Protein AF-A0AAY5EHM8-F1 (afdb_monomer_lite)

Sequence (205 aa):
MVATLCSLSITVILASIARLSQSVGTVIRCEPCGAGAQMLCKPVPKDCAERVREPGCGCCLTCALLRGQPCGIYTGKCGVGLTCQPQPGEMKPLQALLEGRGICVNSTLKKSERTSPLVTTQEGRERGREGERERQTISKLNILDPHGFRIPNCDKKGFYKKKQCRPSKGRKRGMCWCVDKYGQPLPGFHGKERGSAHCFAIENQ

Organism: Electrophorus electricus (NCBI:txid8005)

Radius of gyration: 25.23 Å; chains: 1; bounding box: 63×65×60 Å

pLDDT: mean 73.93, std 20.96, range [29.23, 97.75]

InterPro domains:
  IPR000716 Thyroglobulin type-1 [PF00086] (133-199)
  IPR000716 Thyroglobulin type-1 [PS51162] (128-199)
  IPR000716 Thyroglobulin type-1 [SM00211] (151-203)
  IPR000716 Thyroglobulin type-1 [cd00191] (139-199)
  IPR000867 Insulin-like growth factor-binding protein, IGFBP [PF00219] (30-84)
  IPR000867 Insulin-like growth factor-binding protein, IGFBP [PS51323] (26-107)
  IPR000867 Insulin-like growth factor-binding protein, IGFBP [SM00121] (28-106)
  IPR009030 Growth factor receptor cysteine-rich domain superfamily [SSF57184] (27-106)
  IPR017891 Insulin-like growth factor binding protein, N-terminal, Cys-rich conserved site [PS00222] (56-71)
  IPR022321 Insulin-like growth factor-binding protein family 1-6, chordata [PR01976] (68-84)
  IPR022321 Insulin-like growth factor-binding protein family 1-6, chordata [PR01976] (92-104)
  IPR022321 Insulin-like growth factor-binding protein family 1-6, chordata [PR01976] (151-179)
  IPR036857 Thyroglobulin type-1 superfamily [G3DSA:4.10.800.10] (121-199)
  IPR036857 Thyroglobulin type-1 superfamily [SSF57610] (141-199)

Structure (mmCIF, N/CA/C/O backbone):
data_AF-A0AAY5EHM8-F1
#
_entry.id   AF-A0AAY5EHM8-F1
#
loop_
_atom_site.group_PDB
_atom_site.id
_atom_site.type_symbol
_atom_site.label_atom_id
_atom_site.label_alt_id
_atom_site.label_comp_id
_atom_site.label_asym_id
_atom_site.label_entity_id
_atom_site.label_seq_id
_atom_site.pdbx_PDB_ins_code
_atom_site.Cartn_x
_atom_site.Cartn_y
_atom_site.Cartn_z
_atom_site.occupancy
_atom_site.B_iso_or_equiv
_atom_site.auth_seq_id
_atom_site.auth_comp_id
_atom_site.auth_asym_id
_atom_site.auth_atom_id
_atom_site.pdbx_PDB_model_num
ATOM 1 N N . MET A 1 1 ? -22.166 42.948 -41.934 1.00 54.28 1 MET A N 1
ATOM 2 C CA . MET A 1 1 ? -20.983 43.054 -41.044 1.00 54.28 1 MET A CA 1
ATOM 3 C C . MET A 1 1 ? -21.273 42.656 -39.592 1.00 54.28 1 MET A C 1
ATOM 5 O O . MET A 1 1 ? -20.428 42.014 -38.991 1.00 54.28 1 MET A O 1
ATOM 9 N N . VAL A 1 2 ? -22.448 42.963 -39.021 1.00 56.41 2 VAL A N 1
ATOM 10 C CA . VAL A 1 2 ? -22.779 42.611 -37.617 1.00 56.41 2 VAL A CA 1
ATOM 11 C C . VAL A 1 2 ? -23.004 41.101 -37.406 1.00 56.41 2 VAL A C 1
ATOM 13 O O . VAL A 1 2 ? -22.532 40.537 -36.423 1.00 56.41 2 VAL A O 1
ATOM 16 N N . ALA A 1 3 ? -23.643 40.416 -38.361 1.00 55.00 3 ALA A N 1
ATOM 17 C CA . ALA A 1 3 ? -23.920 38.977 -38.263 1.00 55.00 3 ALA A CA 1
ATOM 18 C C . ALA A 1 3 ? -22.643 38.111 -38.253 1.00 55.00 3 ALA A C 1
ATOM 20 O O . ALA A 1 3 ? -22.544 37.157 -37.488 1.00 55.00 3 ALA A O 1
ATOM 21 N N . THR A 1 4 ? -21.628 38.488 -39.037 1.00 54.62 4 THR A N 1
ATOM 22 C CA . THR A 1 4 ? -20.356 37.756 -39.141 1.00 54.62 4 THR A CA 1
ATOM 23 C C . THR A 1 4 ? -19.512 37.869 -37.868 1.00 54.62 4 THR A C 1
ATOM 25 O O . THR A 1 4 ? -18.907 36.886 -37.446 1.00 54.6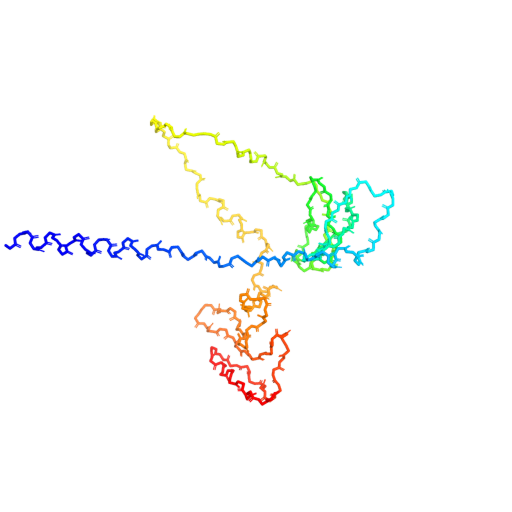2 4 THR A O 1
ATOM 28 N N . LEU A 1 5 ? -19.530 39.033 -37.204 1.00 56.06 5 LEU A N 1
ATOM 29 C CA . LEU A 1 5 ? -18.878 39.254 -35.904 1.00 56.06 5 LEU A CA 1
ATOM 30 C C . LEU A 1 5 ? -19.527 38.422 -34.785 1.00 56.06 5 LEU A C 1
ATOM 32 O O . LEU A 1 5 ? -18.833 37.903 -33.911 1.00 56.06 5 LEU A O 1
ATOM 36 N N . CYS A 1 6 ? -20.847 38.237 -34.836 1.00 56.50 6 CYS A N 1
ATOM 37 C CA . CYS A 1 6 ? -21.579 37.444 -33.852 1.00 56.50 6 CYS A CA 1
ATOM 38 C C . CYS A 1 6 ? -21.278 35.940 -34.004 1.00 56.50 6 CYS A C 1
ATOM 40 O O . CYS A 1 6 ? -20.982 35.263 -33.020 1.00 56.50 6 CYS A O 1
ATOM 42 N N . SER A 1 7 ? -21.224 35.433 -35.243 1.00 60.28 7 SER A N 1
ATOM 43 C CA . SER A 1 7 ? -20.861 34.036 -35.526 1.00 60.28 7 SER A CA 1
ATOM 44 C C . SER A 1 7 ? -19.429 33.686 -35.099 1.00 60.28 7 SER A C 1
ATOM 46 O O . SER A 1 7 ? -19.210 32.615 -34.540 1.00 60.28 7 SER A O 1
ATOM 48 N N . LEU A 1 8 ? -18.466 34.594 -35.297 1.00 57.34 8 LEU A N 1
ATOM 49 C CA . LEU A 1 8 ? -17.078 34.430 -34.830 1.00 57.34 8 LEU A CA 1
ATOM 50 C C . LEU A 1 8 ? -16.973 34.418 -33.297 1.00 57.34 8 LEU A C 1
ATOM 52 O O . LEU A 1 8 ? -16.162 33.695 -32.726 1.00 57.34 8 LEU A O 1
ATOM 56 N N . SER A 1 9 ? -17.820 35.189 -32.618 1.00 60.78 9 SER A N 1
ATOM 57 C CA . SER A 1 9 ? -17.843 35.248 -31.152 1.00 60.78 9 SER A CA 1
ATOM 58 C C . SER A 1 9 ? -18.383 33.945 -30.548 1.00 60.78 9 SER A C 1
ATOM 60 O O . SER A 1 9 ? -17.827 33.420 -29.584 1.00 60.78 9 SER A O 1
ATOM 62 N N . ILE A 1 10 ? -19.430 33.374 -31.155 1.00 64.31 10 ILE A N 1
ATOM 63 C CA . ILE A 1 10 ? -20.058 32.117 -30.717 1.00 64.31 10 ILE A CA 1
ATOM 64 C C . ILE A 1 10 ? -19.104 30.925 -30.901 1.00 64.31 10 ILE A C 1
ATOM 66 O O . ILE A 1 10 ? -19.011 30.072 -30.016 1.00 64.31 10 ILE A O 1
ATOM 70 N N . THR A 1 11 ? -18.344 30.874 -32.000 1.00 60.25 11 THR A N 1
ATOM 71 C CA . THR A 1 11 ? -17.374 29.790 -32.241 1.00 60.25 11 THR A CA 1
ATOM 72 C C . THR A 1 11 ? -16.185 29.841 -31.278 1.00 60.25 11 THR A C 1
ATOM 74 O O . THR A 1 11 ? -15.754 28.795 -30.791 1.00 60.25 11 THR A O 1
ATOM 77 N N . VAL A 1 12 ? -15.697 31.035 -30.922 1.00 62.75 12 VAL A N 1
ATOM 78 C CA . VAL A 1 12 ? -14.620 31.212 -29.929 1.00 62.75 12 VAL A CA 1
ATOM 79 C C . VAL A 1 12 ? -15.077 30.815 -28.520 1.00 62.75 12 VAL A C 1
ATOM 81 O O . VAL A 1 12 ? -14.328 30.151 -27.798 1.00 62.75 12 VAL A O 1
ATOM 84 N N . ILE A 1 13 ? -16.312 31.142 -28.127 1.00 61.19 13 ILE A N 1
ATOM 85 C CA . ILE A 1 13 ? -16.870 30.746 -26.823 1.00 61.19 13 ILE A CA 1
ATOM 86 C C . ILE A 1 13 ? -17.057 29.221 -26.748 1.00 61.19 13 ILE A C 1
ATOM 88 O O . ILE A 1 13 ? -16.622 28.604 -25.774 1.00 61.19 13 ILE A O 1
ATOM 92 N N . LEU A 1 14 ? -17.599 28.582 -27.793 1.00 58.28 14 LEU A N 1
ATOM 93 C CA . LEU A 1 14 ? -17.730 27.117 -27.859 1.00 58.28 14 LEU A CA 1
ATOM 94 C C . LEU A 1 14 ? -16.367 26.404 -27.818 1.00 58.28 14 LEU A C 1
ATOM 96 O O . LEU A 1 14 ? -16.206 25.417 -27.098 1.00 58.28 14 LEU A O 1
ATOM 100 N N . ALA A 1 15 ? -15.357 26.934 -28.517 1.00 59.12 15 ALA A N 1
ATOM 101 C CA . ALA A 1 15 ? -13.995 26.397 -28.482 1.00 59.12 15 ALA A CA 1
ATOM 102 C C . ALA A 1 15 ? -13.331 26.549 -27.099 1.00 59.12 15 ALA A C 1
ATOM 104 O O . ALA A 1 15 ? -12.534 25.698 -26.698 1.00 59.12 15 ALA A O 1
ATOM 105 N N . SER A 1 16 ? -13.681 27.601 -26.352 1.00 56.56 16 SER A N 1
ATOM 106 C CA . SER A 1 16 ? -13.193 27.852 -24.989 1.00 56.56 16 SER A CA 1
ATOM 107 C C . SER A 1 16 ? -13.814 26.889 -23.970 1.00 56.56 16 SER A C 1
ATOM 109 O O . SER A 1 16 ? -13.111 26.383 -23.096 1.00 56.56 16 SER A O 1
ATOM 111 N N . ILE A 1 17 ? -15.104 26.563 -24.122 1.00 58.31 17 ILE A N 1
ATOM 112 C CA . ILE A 1 17 ? -15.817 25.597 -23.268 1.00 58.31 17 ILE A CA 1
ATOM 113 C C . ILE A 1 17 ? -15.315 24.163 -23.519 1.00 58.31 17 ILE A C 1
ATOM 115 O O . ILE A 1 17 ? -15.139 23.400 -22.570 1.00 58.31 17 ILE A O 1
ATOM 119 N N . ALA A 1 18 ? -14.968 23.811 -24.764 1.00 54.09 18 ALA A N 1
ATOM 120 C CA . ALA A 1 18 ? -14.396 22.500 -25.100 1.00 54.09 18 ALA A CA 1
ATOM 121 C C . ALA A 1 18 ? -13.010 22.241 -24.467 1.00 54.09 18 ALA A C 1
ATOM 123 O O . ALA A 1 18 ? -12.585 21.091 -24.347 1.00 54.09 18 ALA A O 1
ATOM 124 N N . ARG A 1 19 ? -12.297 23.288 -24.022 1.00 52.62 19 ARG A N 1
ATOM 125 C CA . ARG A 1 19 ? -10.996 23.156 -23.340 1.00 52.62 19 ARG A CA 1
ATOM 126 C C . ARG A 1 19 ? -11.099 22.902 -21.834 1.00 52.62 19 ARG A C 1
ATOM 128 O O . ARG A 1 19 ? -10.074 22.636 -21.212 1.00 52.62 19 ARG A O 1
ATOM 135 N N . LEU A 1 20 ? -12.302 22.899 -21.250 1.00 50.84 20 LEU A N 1
ATOM 136 C CA . LEU A 1 20 ? -12.528 22.517 -19.848 1.00 50.84 20 LEU A CA 1
ATOM 137 C C . LEU A 1 20 ? -12.716 21.001 -19.656 1.00 50.84 20 LEU A C 1
ATOM 139 O O . LEU A 1 20 ? -13.275 20.563 -18.648 1.00 50.84 20 LEU A O 1
ATOM 143 N N . SER A 1 21 ? -12.222 20.175 -20.586 1.00 51.50 21 SER A N 1
ATOM 144 C CA . SER A 1 21 ? -12.196 18.723 -20.408 1.00 51.50 21 SER A CA 1
ATOM 145 C C . SER A 1 21 ? -11.148 18.337 -19.359 1.00 51.50 21 SER A C 1
ATOM 147 O O . SER A 1 21 ? -9.993 18.047 -19.655 1.00 51.50 21 SER A O 1
ATOM 149 N N . GLN A 1 22 ? -11.595 18.435 -18.110 1.00 51.97 22 GLN A N 1
ATOM 150 C CA . GLN A 1 22 ? -11.135 17.814 -16.876 1.00 51.97 22 GLN A CA 1
ATOM 151 C C . GLN A 1 22 ? -9.818 17.034 -16.994 1.00 51.97 22 GLN A C 1
ATOM 153 O O . GLN A 1 22 ? -9.767 15.918 -17.509 1.00 51.97 22 GLN A O 1
ATOM 158 N N . SER A 1 23 ? -8.763 17.563 -16.376 1.00 51.41 23 SER A N 1
ATOM 159 C CA . SER A 1 23 ? -7.616 16.760 -15.962 1.00 51.41 23 SER A CA 1
ATOM 160 C C . SER A 1 23 ? -8.026 15.843 -14.798 1.00 51.41 23 SER A C 1
ATOM 162 O O . SER A 1 23 ? -7.605 16.046 -13.658 1.00 51.41 23 SER A O 1
ATOM 164 N N . VAL A 1 24 ? -8.886 14.851 -15.050 1.00 57.94 24 VAL A N 1
ATOM 165 C CA . VAL A 1 24 ? -9.080 13.740 -14.113 1.00 57.94 24 VAL A CA 1
ATOM 166 C C . VAL A 1 24 ? -7.815 12.899 -14.209 1.00 57.94 24 VAL A C 1
ATOM 168 O O . VAL A 1 24 ? -7.561 12.248 -15.222 1.00 57.94 24 VAL A O 1
ATOM 171 N N . GLY A 1 25 ? -6.965 12.968 -13.184 1.00 59.19 25 GLY A N 1
ATOM 172 C CA . GLY A 1 25 ? -5.801 12.092 -13.093 1.00 59.19 25 GLY A CA 1
ATOM 173 C C . GLY A 1 25 ? -6.240 10.637 -13.270 1.00 59.19 25 GLY A C 1
ATOM 174 O O . GLY A 1 25 ? -7.251 10.218 -12.709 1.00 59.19 25 GLY A O 1
ATOM 175 N N . THR A 1 26 ? -5.513 9.867 -14.082 1.00 71.31 26 THR A N 1
ATOM 176 C CA . THR A 1 26 ? -5.845 8.460 -14.330 1.00 71.31 26 THR A CA 1
ATOM 177 C C . THR A 1 26 ? -5.799 7.686 -13.016 1.00 71.31 26 THR A C 1
ATOM 179 O O . THR A 1 26 ? -4.732 7.568 -12.413 1.00 71.31 26 THR A O 1
ATOM 182 N N . VAL A 1 27 ? -6.941 7.170 -12.563 1.00 80.69 27 VAL A N 1
ATOM 183 C CA . VAL A 1 27 ? -7.013 6.347 -11.353 1.00 80.69 27 VAL A CA 1
ATOM 184 C C . VAL A 1 27 ? -6.386 4.987 -11.651 1.00 80.69 27 VAL A C 1
ATOM 186 O O . VAL A 1 27 ? -6.900 4.248 -12.487 1.00 80.69 27 VAL A O 1
ATOM 189 N N . ILE A 1 28 ? -5.290 4.651 -10.969 1.00 82.56 28 ILE A N 1
ATOM 190 C CA . ILE A 1 28 ? -4.673 3.322 -11.061 1.00 82.56 28 ILE A CA 1
ATOM 191 C C . ILE A 1 28 ? -5.559 2.339 -10.289 1.00 82.56 28 ILE A C 1
ATOM 193 O O . ILE A 1 28 ? -5.869 2.558 -9.117 1.00 82.56 28 ILE A O 1
ATOM 197 N N . ARG A 1 29 ? -6.003 1.274 -10.956 1.00 87.00 29 ARG A N 1
ATOM 198 C CA . ARG A 1 29 ? -6.824 0.204 -10.377 1.00 87.00 29 ARG A CA 1
ATOM 199 C C . ARG A 1 29 ? -6.035 -1.100 -10.399 1.00 87.00 29 ARG A C 1
ATOM 201 O O . ARG A 1 29 ? -5.190 -1.287 -11.267 1.00 87.00 29 ARG A O 1
ATOM 208 N N . CYS A 1 30 ? -6.316 -1.982 -9.444 1.00 89.62 30 CYS A N 1
ATOM 209 C CA . CYS A 1 30 ? -5.809 -3.348 -9.507 1.00 89.62 30 CYS A CA 1
ATOM 210 C C . CYS A 1 30 ? -6.405 -4.072 -10.716 1.00 89.62 30 CYS A C 1
ATOM 212 O O . CYS A 1 30 ? -7.564 -3.835 -11.067 1.00 89.62 30 CYS A O 1
ATOM 214 N N . GLU A 1 31 ? -5.629 -4.989 -11.284 1.00 89.75 31 GLU A N 1
ATOM 215 C CA . GLU A 1 31 ? -6.135 -5.934 -12.274 1.00 89.75 31 GLU A CA 1
ATOM 216 C C . GLU A 1 31 ? -7.221 -6.826 -11.635 1.00 89.75 31 GLU A C 1
ATOM 218 O O . GLU A 1 31 ? -7.072 -7.239 -10.472 1.00 89.75 31 GLU A O 1
ATOM 223 N N . PRO A 1 32 ? -8.327 -7.129 -12.336 1.00 92.06 32 PRO A N 1
ATOM 224 C CA . PRO A 1 32 ? -9.298 -8.108 -11.879 1.00 92.06 32 PRO A CA 1
ATOM 225 C C . PRO A 1 32 ? -8.651 -9.482 -11.675 1.00 92.06 32 PRO A C 1
ATOM 227 O O . PRO A 1 32 ? -7.775 -9.909 -12.423 1.00 92.06 32 PRO A O 1
ATOM 230 N N . CYS A 1 33 ? -9.110 -10.208 -10.659 1.00 91.81 33 CYS A N 1
ATOM 231 C CA . CYS A 1 33 ? -8.624 -11.561 -10.420 1.00 91.81 33 CYS A CA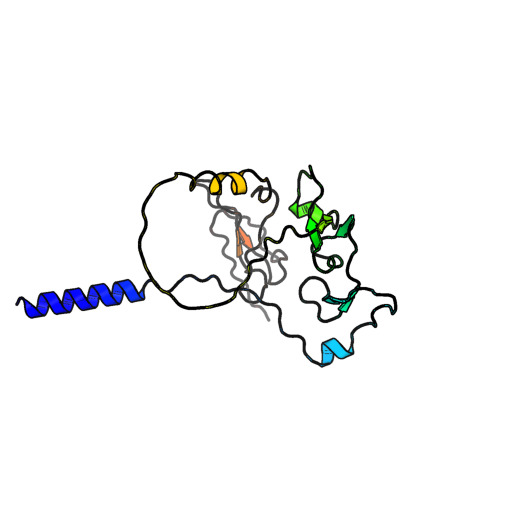 1
ATOM 232 C C . CYS A 1 33 ? -9.160 -12.517 -11.482 1.00 91.81 33 CYS A C 1
ATOM 234 O O . CYS A 1 33 ? -10.374 -12.651 -11.626 1.00 91.81 33 CYS A O 1
ATOM 236 N N . GLY A 1 34 ? -8.264 -13.225 -12.168 1.00 90.06 34 GLY A N 1
ATOM 237 C CA . GLY A 1 34 ? -8.637 -14.365 -13.002 1.00 90.06 34 GLY A CA 1
ATOM 238 C C . GLY A 1 34 ? -9.057 -15.574 -12.160 1.00 90.06 34 GLY A C 1
ATOM 239 O O . GLY A 1 34 ? -8.608 -15.736 -11.022 1.00 90.06 34 GLY A O 1
ATOM 240 N N . ALA A 1 35 ? -9.875 -16.459 -12.736 1.00 86.69 35 ALA A N 1
ATOM 241 C CA . ALA A 1 35 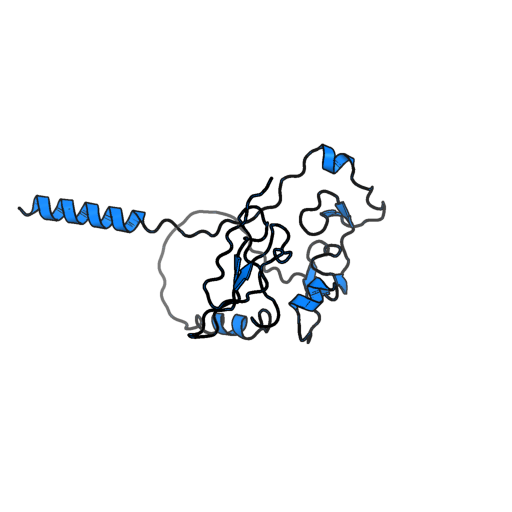? -10.353 -17.673 -12.065 1.00 86.69 35 ALA A CA 1
ATOM 242 C C . ALA A 1 35 ? -9.200 -18.572 -11.573 1.00 86.69 35 ALA A C 1
ATOM 244 O O . ALA A 1 35 ? -9.246 -19.086 -10.459 1.00 86.69 35 ALA A O 1
ATOM 245 N N . GLY A 1 36 ? -8.116 -18.684 -12.352 1.00 84.50 36 GLY A N 1
ATOM 246 C CA . GLY A 1 36 ? -6.941 -19.476 -11.970 1.00 84.50 36 GLY A CA 1
ATOM 247 C C . GLY A 1 36 ? -6.246 -18.985 -10.693 1.00 84.50 36 GLY A C 1
ATOM 248 O O . GLY A 1 36 ? -5.805 -19.799 -9.890 1.00 84.50 36 GLY A O 1
ATOM 249 N N . ALA A 1 37 ? -6.203 -17.669 -10.452 1.00 84.19 37 ALA A N 1
ATOM 250 C CA . ALA A 1 37 ? -5.578 -17.111 -9.251 1.00 84.19 37 ALA A CA 1
ATOM 251 C C . ALA A 1 37 ? -6.376 -17.433 -7.978 1.00 84.19 37 ALA A C 1
ATOM 253 O O . ALA A 1 37 ? -5.790 -17.655 -6.924 1.00 84.19 37 ALA A O 1
ATOM 254 N N . GLN A 1 38 ? -7.706 -17.490 -8.081 1.00 82.62 38 GLN A N 1
ATOM 255 C CA . GLN A 1 38 ? -8.578 -17.816 -6.950 1.00 82.62 38 GLN A CA 1
ATOM 256 C C . GLN A 1 38 ? -8.478 -19.295 -6.555 1.00 82.62 38 GLN A C 1
ATOM 258 O O . GLN A 1 38 ? -8.518 -19.618 -5.370 1.00 82.62 38 GLN A O 1
ATOM 263 N N . MET A 1 39 ? -8.287 -20.188 -7.531 1.00 86.38 39 MET A N 1
ATOM 264 C CA . MET A 1 39 ? -8.148 -21.631 -7.295 1.00 86.38 39 MET A CA 1
ATOM 265 C C . MET A 1 39 ? -6.863 -22.005 -6.542 1.00 86.38 39 MET A C 1
ATOM 267 O O . MET A 1 39 ? -6.812 -23.042 -5.890 1.00 86.38 39 MET A O 1
ATOM 271 N N . LEU A 1 40 ? -5.829 -21.163 -6.612 1.00 92.00 40 LEU A N 1
ATOM 272 C CA . LEU A 1 40 ? -4.538 -21.378 -5.946 1.00 92.00 40 LEU A CA 1
ATOM 273 C C . LEU A 1 40 ? -4.492 -20.812 -4.518 1.00 92.00 40 LEU A C 1
ATOM 275 O O . LEU A 1 40 ? -3.457 -20.884 -3.850 1.00 92.00 40 LEU A O 1
ATOM 279 N N . CYS A 1 41 ? -5.587 -20.218 -4.044 1.00 94.12 41 CYS A N 1
ATOM 280 C CA . CYS A 1 41 ? -5.620 -19.583 -2.739 1.00 94.12 41 CYS A CA 1
ATOM 281 C C . CYS A 1 41 ? -5.540 -20.598 -1.598 1.00 94.12 41 CYS A C 1
ATOM 283 O O . CYS A 1 41 ? -6.220 -21.625 -1.588 1.00 94.12 41 CYS A O 1
ATOM 285 N N . LYS A 1 42 ? -4.740 -20.263 -0.581 1.00 94.00 42 LYS A N 1
ATOM 286 C CA . LYS A 1 42 ? -4.689 -21.037 0.661 1.00 94.00 42 LYS A CA 1
ATOM 287 C C . LYS A 1 42 ? -6.037 -20.946 1.387 1.00 94.00 42 LYS A C 1
ATOM 289 O O . LYS A 1 42 ? -6.646 -19.872 1.402 1.00 94.00 42 LYS A O 1
ATOM 294 N N . PRO A 1 43 ? -6.500 -22.039 2.015 1.00 92.81 43 PRO A N 1
ATOM 295 C CA . PRO A 1 43 ? -7.732 -22.013 2.783 1.00 92.81 43 PRO A CA 1
ATOM 296 C C . PRO A 1 43 ? -7.592 -21.073 3.986 1.00 92.81 43 PRO A C 1
ATOM 298 O O . PRO A 1 43 ? -6.609 -21.119 4.725 1.00 92.81 43 PRO A O 1
ATOM 301 N N . VAL A 1 44 ? -8.600 -20.226 4.184 1.00 94.06 44 VAL A N 1
ATOM 302 C CA . VAL A 1 44 ? -8.715 -19.369 5.370 1.00 94.06 44 VAL A CA 1
ATOM 303 C C . VAL A 1 44 ? -9.067 -20.244 6.583 1.00 94.06 44 VAL A C 1
ATOM 305 O O . VAL A 1 44 ? -9.878 -21.163 6.425 1.00 94.06 44 VAL A O 1
ATOM 308 N N . PRO A 1 45 ? -8.509 -19.981 7.783 1.00 93.38 45 PRO A N 1
ATOM 309 C CA . PRO A 1 45 ? -8.883 -20.691 9.006 1.00 93.38 45 PRO A CA 1
ATOM 310 C C . PRO A 1 45 ? -10.403 -20.747 9.218 1.00 93.38 45 PRO A C 1
ATOM 312 O O . PRO A 1 45 ? -11.123 -19.807 8.876 1.00 93.38 45 PRO A O 1
ATOM 315 N N . LYS A 1 46 ? -10.901 -21.851 9.785 1.00 91.38 46 LYS A N 1
ATOM 316 C CA . LYS A 1 46 ? -12.346 -22.047 10.005 1.00 91.38 46 LYS A CA 1
ATOM 317 C C . LYS A 1 46 ? -12.913 -21.065 11.034 1.00 91.38 46 LYS A C 1
ATOM 319 O O . LYS A 1 46 ? -14.001 -20.547 10.816 1.00 91.38 46 LYS A O 1
ATOM 324 N N . ASP A 1 47 ? -12.130 -20.724 12.056 1.00 93.81 47 ASP A N 1
ATOM 325 C CA . ASP A 1 47 ? -12.522 -19.827 13.159 1.00 93.81 47 ASP A CA 1
ATOM 326 C C . ASP A 1 47 ? -12.390 -18.334 12.811 1.00 93.81 47 ASP A C 1
ATOM 328 O O . ASP A 1 47 ? -12.323 -17.452 13.666 1.00 93.81 47 ASP A O 1
ATOM 332 N N . CYS A 1 48 ? -12.314 -18.036 11.520 1.00 93.88 48 CYS A N 1
ATOM 333 C CA . CYS A 1 48 ? -12.178 -16.690 11.014 1.00 93.88 48 CYS A CA 1
ATOM 334 C C . CYS A 1 48 ? -13.525 -15.965 11.054 1.00 93.88 48 CYS A C 1
ATOM 336 O O . CYS A 1 48 ? -14.369 -16.184 10.184 1.00 93.88 48 CYS A O 1
ATOM 338 N N . ALA A 1 49 ? -13.708 -15.088 12.042 1.00 91.56 49 ALA A N 1
ATOM 339 C CA . ALA A 1 49 ? -14.943 -14.321 12.204 1.00 91.56 49 ALA A CA 1
ATOM 340 C C . ALA A 1 49 ? -15.272 -13.460 10.973 1.00 91.56 49 ALA A C 1
ATOM 342 O O . ALA A 1 49 ? -16.425 -13.372 10.560 1.00 91.56 49 ALA A O 1
ATOM 343 N N . GLU A 1 50 ? -14.252 -12.853 10.360 1.00 95.62 50 GLU A N 1
ATOM 344 C CA . GLU A 1 50 ? -14.417 -11.990 9.196 1.00 95.62 50 GLU A CA 1
ATOM 345 C C . GLU A 1 50 ? -13.321 -12.240 8.159 1.00 95.62 50 GLU A C 1
ATOM 347 O O . GLU A 1 50 ? -12.129 -12.284 8.477 1.00 95.62 50 GLU A O 1
ATOM 352 N N . ARG A 1 51 ? -13.737 -12.370 6.895 1.00 95.44 51 ARG A N 1
ATOM 353 C CA . ARG A 1 51 ? -12.848 -12.576 5.751 1.00 95.44 51 ARG A CA 1
ATOM 354 C C . ARG A 1 51 ? -12.667 -11.275 4.986 1.00 95.44 51 ARG A C 1
ATOM 356 O O . ARG A 1 51 ? -13.633 -10.688 4.509 1.00 95.44 51 ARG A O 1
ATOM 363 N N . VAL A 1 52 ? -11.417 -10.881 4.798 1.00 95.81 52 VAL A N 1
ATOM 364 C CA . VAL A 1 52 ? -11.020 -9.694 4.035 1.00 95.81 52 VAL A CA 1
ATOM 365 C C . VAL A 1 52 ? -10.066 -10.093 2.924 1.00 95.81 52 VAL A C 1
ATOM 367 O O . VAL A 1 52 ? -9.402 -11.121 2.990 1.00 95.81 52 VAL A O 1
ATOM 370 N N . ARG A 1 53 ? -9.992 -9.284 1.871 1.00 94.00 53 ARG A N 1
ATOM 371 C CA . ARG A 1 53 ? -9.041 -9.517 0.782 1.00 94.00 53 ARG A CA 1
ATOM 372 C C . ARG A 1 53 ? -7.623 -9.181 1.233 1.00 94.00 53 ARG A C 1
ATOM 374 O O . ARG A 1 53 ? -7.441 -8.198 1.953 1.00 94.00 53 ARG A O 1
ATOM 381 N N . GLU A 1 54 ? -6.644 -9.926 0.740 1.00 94.75 54 GLU A N 1
ATOM 382 C CA . GLU A 1 54 ? -5.217 -9.667 0.953 1.00 94.75 54 GLU A CA 1
ATOM 383 C C . GLU A 1 54 ? -4.816 -8.190 0.734 1.00 94.75 54 GLU A C 1
ATOM 385 O O . GLU A 1 54 ? -5.483 -7.450 -0.012 1.00 94.75 54 GLU A O 1
ATOM 390 N N . PRO A 1 55 ? -3.732 -7.722 1.382 1.00 94.69 55 PRO A N 1
ATOM 391 C CA . PRO A 1 55 ? -3.185 -6.388 1.149 1.00 94.69 55 PRO A CA 1
ATOM 392 C C . PRO A 1 55 ? -2.802 -6.153 -0.321 1.00 94.69 55 PRO A C 1
ATOM 394 O O . PRO A 1 55 ? -2.543 -7.075 -1.096 1.00 94.69 55 PRO A O 1
ATOM 397 N N . GLY A 1 56 ? -2.783 -4.878 -0.719 1.00 91.69 56 GLY A N 1
ATOM 398 C CA . GLY A 1 56 ? -2.503 -4.478 -2.098 1.00 91.69 56 GLY A CA 1
ATOM 399 C C . GLY A 1 56 ? -3.540 -5.016 -3.091 1.00 91.69 56 GLY A C 1
ATOM 400 O O . GLY A 1 56 ? -4.742 -4.819 -2.909 1.00 91.69 56 GLY A O 1
ATOM 401 N N . CYS A 1 57 ? -3.057 -5.678 -4.144 1.00 92.00 57 CYS A N 1
ATOM 402 C CA . CYS A 1 57 ? -3.879 -6.267 -5.206 1.00 92.00 57 CYS A CA 1
ATOM 403 C C . CYS A 1 57 ? -4.031 -7.795 -5.095 1.00 92.00 57 CYS A C 1
ATOM 405 O O . CYS A 1 57 ? -4.484 -8.416 -6.057 1.00 92.00 57 CYS A O 1
ATOM 407 N N . GLY A 1 58 ? -3.673 -8.405 -3.955 1.00 92.06 58 GLY A N 1
ATOM 408 C CA . GLY A 1 58 ? -3.790 -9.855 -3.749 1.00 92.06 58 GLY A CA 1
ATOM 409 C C . GLY A 1 58 ? -5.208 -10.364 -4.016 1.00 92.06 58 GLY A C 1
ATOM 410 O O . GLY A 1 58 ? -6.179 -9.629 -3.830 1.00 92.06 58 GLY A O 1
ATOM 411 N N . CYS A 1 59 ? -5.338 -11.585 -4.528 1.00 94.31 59 CYS A N 1
ATOM 412 C CA . CYS A 1 59 ? -6.619 -12.154 -4.961 1.00 94.31 59 CYS A CA 1
ATOM 413 C C . CYS A 1 59 ? -7.270 -13.055 -3.916 1.00 94.31 59 CYS A C 1
ATOM 415 O O . CYS A 1 59 ? -8.459 -13.350 -4.041 1.00 94.31 59 CYS A O 1
ATOM 417 N N . CYS A 1 60 ? -6.520 -13.468 -2.897 1.00 94.62 60 CYS A N 1
ATOM 418 C CA . CYS A 1 60 ? -7.012 -14.390 -1.896 1.00 94.62 60 CYS A CA 1
ATOM 419 C C . CYS A 1 60 ? -7.658 -13.660 -0.719 1.00 94.62 60 CYS A C 1
ATOM 421 O O . CYS A 1 60 ? -7.596 -12.432 -0.571 1.00 94.62 60 CYS A O 1
ATOM 423 N N . LEU A 1 61 ? -8.332 -14.453 0.106 1.00 94.62 61 LEU A N 1
ATOM 424 C CA . LEU A 1 61 ? -8.934 -14.004 1.349 1.00 94.62 61 LEU A CA 1
ATOM 425 C C . LEU A 1 61 ? -8.009 -14.333 2.519 1.00 94.62 61 LEU A C 1
ATOM 427 O O . LEU A 1 61 ? -7.323 -15.353 2.523 1.00 94.62 61 LEU A O 1
ATOM 431 N N . THR A 1 62 ? -8.035 -13.476 3.527 1.00 95.31 62 THR A N 1
ATOM 432 C CA . THR A 1 62 ? -7.358 -13.630 4.813 1.00 95.31 62 THR A CA 1
ATOM 433 C C . THR A 1 62 ? -8.335 -13.309 5.934 1.00 95.31 62 THR A C 1
ATOM 435 O O . THR A 1 62 ? -9.426 -12.785 5.694 1.00 95.31 62 THR A O 1
ATOM 438 N N . CYS A 1 63 ? -7.940 -13.583 7.174 1.00 96.31 63 CYS A N 1
ATOM 439 C CA . CYS A 1 63 ? -8.703 -13.104 8.317 1.00 96.31 63 CYS A CA 1
ATOM 440 C C . CYS A 1 63 ? -8.496 -11.620 8.554 1.00 96.31 63 CYS A C 1
ATOM 442 O O . CYS A 1 63 ? -7.393 -11.097 8.372 1.00 96.31 63 CYS A O 1
ATOM 444 N N . ALA A 1 64 ? -9.581 -10.963 8.942 1.00 97.19 64 ALA A N 1
ATOM 445 C CA . ALA A 1 64 ? -9.545 -9.579 9.351 1.00 97.19 64 ALA A CA 1
ATOM 446 C C . ALA A 1 64 ? -8.844 -9.426 10.701 1.00 97.19 64 ALA A C 1
ATOM 448 O O . ALA A 1 64 ? -8.968 -10.272 11.589 1.00 97.19 64 ALA A O 1
ATOM 449 N N . LEU A 1 65 ? -8.129 -8.317 10.854 1.00 96.81 65 LEU A N 1
ATOM 450 C CA . LEU A 1 65 ? -7.542 -7.909 12.117 1.00 96.81 65 LEU A CA 1
ATOM 451 C C . LEU A 1 65 ? -8.608 -7.287 13.021 1.00 96.81 65 LEU A C 1
ATOM 453 O O . LEU A 1 65 ? -9.432 -6.472 12.589 1.00 96.81 65 LEU A O 1
ATOM 457 N N . LEU A 1 66 ? -8.549 -7.663 14.292 1.00 96.50 66 LEU A N 1
ATOM 458 C CA . LEU A 1 66 ? -9.409 -7.174 15.358 1.00 96.50 66 LEU A CA 1
ATOM 459 C C . LEU A 1 66 ? -8.951 -5.797 15.846 1.00 96.50 66 LEU A C 1
ATOM 461 O O . LEU A 1 66 ? -7.814 -5.368 15.640 1.00 96.50 66 LEU A O 1
ATOM 465 N N . ARG A 1 67 ? -9.841 -5.102 16.555 1.00 96.88 67 ARG A N 1
ATOM 466 C CA . ARG A 1 67 ? -9.534 -3.816 17.185 1.00 96.88 67 ARG A CA 1
ATOM 467 C C . ARG A 1 67 ? -8.300 -3.928 18.091 1.00 96.88 67 ARG A C 1
ATOM 469 O O . ARG A 1 67 ? -8.198 -4.842 18.900 1.00 96.88 67 ARG A O 1
ATOM 476 N N . GLY A 1 68 ? -7.389 -2.967 17.973 1.00 96.12 68 GLY A N 1
ATOM 477 C CA . GLY A 1 68 ? -6.145 -2.891 18.739 1.00 96.12 68 GLY A CA 1
ATOM 478 C C . GLY A 1 68 ? -4.998 -3.740 18.188 1.00 96.12 68 GLY A C 1
ATOM 479 O O . GLY A 1 68 ? -3.868 -3.554 18.628 1.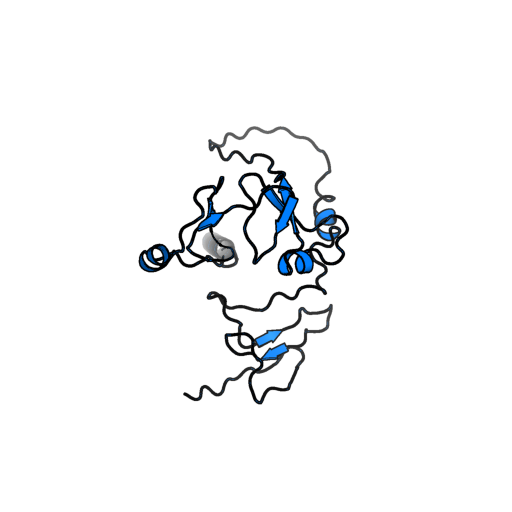00 96.12 68 GLY A O 1
ATOM 480 N N . GLN A 1 69 ? -5.241 -4.630 17.218 1.00 97.38 69 GLN A N 1
ATOM 481 C CA . GLN A 1 69 ? -4.166 -5.410 16.603 1.00 97.38 69 GLN A CA 1
ATOM 482 C C . GLN A 1 69 ? -3.261 -4.540 15.716 1.00 97.38 69 GLN A C 1
ATOM 484 O O . GLN A 1 69 ? -3.751 -3.577 15.110 1.00 97.38 69 GLN A O 1
ATOM 489 N N . PRO A 1 70 ? -1.959 -4.883 15.622 1.00 97.56 70 PRO A N 1
ATOM 490 C CA . PRO A 1 70 ? -1.012 -4.169 14.781 1.00 97.56 70 PRO A CA 1
ATOM 491 C C . PRO A 1 70 ? -1.362 -4.328 13.301 1.00 97.56 70 PRO A C 1
ATOM 493 O O . PRO A 1 70 ? -1.677 -5.425 12.840 1.00 97.56 70 PRO A O 1
ATOM 496 N N . CYS A 1 71 ? -1.299 -3.232 12.554 1.00 97.75 71 CYS A N 1
ATOM 497 C CA . CYS A 1 71 ? -1.663 -3.175 11.146 1.00 97.75 71 CYS A CA 1
ATOM 498 C C . CYS A 1 71 ? -0.793 -2.177 10.369 1.00 97.75 71 CYS A C 1
ATOM 500 O O . CYS A 1 71 ? -0.083 -1.336 10.921 1.00 97.75 71 CYS A O 1
ATOM 502 N N . GLY A 1 72 ? -0.873 -2.242 9.048 1.00 96.50 72 GLY A N 1
ATOM 503 C CA . GLY A 1 72 ? -0.108 -1.430 8.127 1.00 96.50 72 GLY A CA 1
ATOM 504 C C . GLY A 1 72 ? -0.527 -1.645 6.679 1.00 96.50 72 GLY A C 1
ATOM 505 O O . GLY A 1 72 ? -1.511 -2.314 6.376 1.00 96.50 72 GLY A O 1
ATOM 506 N N . ILE A 1 73 ? 0.247 -1.066 5.765 1.00 95.62 73 ILE A N 1
ATOM 507 C CA . ILE A 1 73 ? -0.031 -1.103 4.320 1.00 95.62 73 ILE A CA 1
ATOM 508 C C . ILE A 1 73 ? 0.166 -2.512 3.741 1.00 95.62 73 ILE A C 1
ATOM 510 O O . ILE A 1 73 ? -0.584 -2.929 2.858 1.00 95.62 73 ILE A O 1
ATOM 514 N N . TYR A 1 74 ? 1.157 -3.245 4.253 1.00 94.94 74 TYR A N 1
ATOM 515 C CA . TYR A 1 74 ? 1.536 -4.581 3.780 1.00 94.94 74 TYR A CA 1
ATOM 516 C C . TYR A 1 74 ? 1.172 -5.702 4.762 1.00 94.94 74 TYR A C 1
ATOM 518 O O . TYR A 1 74 ? 1.638 -6.828 4.616 1.00 94.94 74 TYR A O 1
ATOM 526 N N . THR A 1 75 ? 0.353 -5.404 5.770 1.00 95.38 75 THR A N 1
ATOM 527 C CA . THR A 1 75 ? -0.111 -6.388 6.757 1.00 95.38 75 THR A CA 1
ATOM 528 C C . THR A 1 75 ? -1.526 -6.873 6.427 1.00 95.38 75 THR A C 1
ATOM 530 O O . THR A 1 75 ? -2.122 -6.473 5.427 1.00 95.38 75 THR A O 1
ATOM 533 N N . GLY A 1 76 ? -2.112 -7.691 7.308 1.00 94.25 76 GLY A N 1
ATOM 534 C CA . GLY A 1 76 ? -3.550 -7.971 7.282 1.00 94.25 76 GLY A CA 1
ATOM 535 C C . GLY A 1 76 ? -4.397 -6.693 7.355 1.00 94.25 76 GLY A C 1
ATOM 536 O O . GLY A 1 76 ? -3.935 -5.657 7.843 1.00 94.25 76 GLY A O 1
ATOM 537 N N . LYS A 1 77 ? -5.635 -6.763 6.855 1.00 96.94 77 LYS A N 1
ATOM 538 C CA . LYS A 1 77 ? -6.583 -5.639 6.880 1.00 96.94 77 LYS A CA 1
ATOM 539 C C . LYS A 1 77 ? -7.453 -5.701 8.122 1.00 96.94 77 LYS A C 1
ATOM 541 O O . LYS A 1 77 ? -7.841 -6.784 8.544 1.00 96.94 77 LYS A O 1
ATOM 546 N N . CYS A 1 78 ? -7.782 -4.539 8.672 1.00 97.25 78 CYS A N 1
ATOM 547 C CA . CYS A 1 78 ? -8.755 -4.433 9.752 1.00 97.25 78 CYS A CA 1
ATOM 548 C C . CYS A 1 78 ? -10.151 -4.860 9.285 1.00 97.25 78 CYS A C 1
ATOM 550 O O . CYS A 1 78 ? -10.472 -4.718 8.102 1.00 97.25 78 CYS A O 1
ATOM 552 N N . GLY A 1 79 ? -10.952 -5.366 10.222 1.00 96.25 79 GLY A N 1
ATOM 553 C CA . GLY A 1 79 ? -12.332 -5.769 9.959 1.00 96.25 79 GLY A CA 1
ATOM 554 C C . GLY A 1 79 ? -13.299 -4.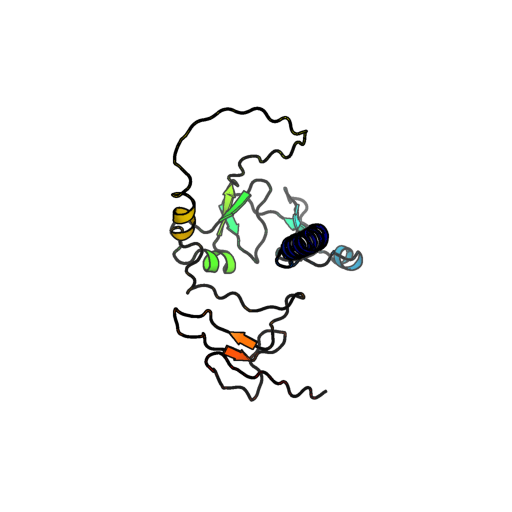623 9.663 1.00 96.25 79 GLY A C 1
ATOM 555 O O . GLY A 1 79 ? -12.937 -3.441 9.684 1.00 96.25 79 GLY A O 1
ATOM 556 N N . VAL A 1 80 ? -14.555 -4.973 9.396 1.00 94.88 80 VAL A N 1
ATOM 557 C CA . VAL A 1 80 ? -15.635 -4.034 9.092 1.00 94.88 80 VAL A CA 1
ATOM 558 C C . VAL A 1 80 ? -15.780 -3.015 10.220 1.00 94.88 80 VAL A C 1
ATOM 560 O O . VAL A 1 80 ? -15.799 -3.343 11.404 1.00 94.88 80 VAL A O 1
ATOM 563 N N . GLY A 1 81 ? -15.889 -1.740 9.844 1.00 94.50 81 GLY A N 1
ATOM 564 C CA . GLY A 1 81 ? -16.014 -0.642 10.802 1.00 94.50 81 GLY A CA 1
ATOM 565 C C . GLY A 1 81 ? -14.713 -0.305 11.535 1.00 94.50 81 GLY A C 1
ATOM 566 O O . GLY A 1 81 ? -14.732 0.540 12.431 1.00 94.50 81 GLY A O 1
ATOM 567 N N . LEU A 1 82 ? -13.587 -0.918 11.157 1.00 96.12 82 LEU A N 1
ATOM 568 C CA . LEU A 1 82 ? -12.256 -0.578 11.641 1.00 96.12 82 LEU A CA 1
ATOM 569 C C . LEU A 1 82 ? -11.410 0.043 10.522 1.00 96.12 82 LEU A C 1
ATOM 571 O O . LEU A 1 82 ? -11.599 -0.205 9.334 1.00 96.12 82 LEU A O 1
ATOM 575 N N . THR A 1 83 ? -10.448 0.869 10.907 1.00 95.81 83 THR A N 1
ATOM 576 C CA . THR A 1 83 ? -9.461 1.470 10.014 1.00 95.81 83 THR A CA 1
ATOM 577 C C . THR A 1 83 ? -8.081 1.400 10.653 1.00 95.81 83 THR A C 1
ATOM 579 O O . THR A 1 83 ? -7.949 1.490 11.874 1.00 95.81 83 THR A O 1
ATOM 582 N N . CYS A 1 84 ? -7.054 1.201 9.829 1.00 96.81 84 CYS A N 1
ATOM 583 C CA . CYS A 1 84 ? -5.681 1.134 10.303 1.00 96.81 84 CYS A CA 1
ATOM 584 C C . CYS A 1 84 ? -5.126 2.547 10.477 1.00 96.81 84 CYS A C 1
ATOM 586 O O . CYS A 1 84 ? -4.988 3.280 9.494 1.00 96.81 84 CYS A O 1
ATOM 588 N N . GLN A 1 85 ? -4.812 2.932 11.713 1.00 95.94 85 GLN A N 1
ATOM 589 C CA . GLN A 1 85 ? -4.276 4.258 12.021 1.00 95.94 85 GLN A CA 1
ATOM 590 C C . GLN A 1 85 ? -2.897 4.171 12.672 1.00 95.94 85 GLN A C 1
ATOM 592 O O . GLN A 1 85 ? -2.644 3.240 13.435 1.00 95.94 85 GLN A O 1
ATOM 597 N N . PRO A 1 86 ? -1.995 5.129 12.395 1.00 95.69 86 PRO A N 1
ATOM 598 C CA . PRO A 1 86 ? -0.758 5.251 13.154 1.00 95.69 86 PRO A CA 1
ATOM 599 C C . PRO A 1 86 ? -1.085 5.565 14.619 1.00 95.69 86 PRO A C 1
ATOM 601 O O . PRO A 1 86 ? -2.110 6.182 14.917 1.00 95.69 86 PRO A O 1
ATOM 604 N N . GLN A 1 87 ? -0.211 5.150 15.534 1.00 92.56 87 GLN A N 1
ATOM 605 C CA . GLN A 1 87 ? -0.408 5.427 16.954 1.00 92.56 87 GLN A CA 1
ATOM 606 C C . GLN A 1 87 ? -0.383 6.943 17.239 1.00 92.56 87 GLN A C 1
ATOM 608 O O . GLN A 1 87 ? 0.343 7.688 16.565 1.00 92.56 87 GLN A O 1
ATOM 613 N N . PRO A 1 88 ? -1.160 7.430 18.225 1.00 88.94 88 PRO A N 1
ATOM 614 C CA . PRO A 1 88 ? -1.119 8.831 18.629 1.00 88.94 88 PRO A CA 1
ATOM 615 C C . PRO A 1 88 ? 0.297 9.248 19.041 1.00 88.94 88 PRO A C 1
ATOM 617 O O . PRO A 1 88 ? 0.941 8.568 19.831 1.00 88.94 88 PRO A O 1
ATOM 620 N N . GLY A 1 89 ? 0.779 10.374 18.512 1.00 87.62 89 GLY A N 1
ATOM 621 C CA . GLY A 1 89 ? 2.125 10.880 18.808 1.00 87.62 89 GLY A CA 1
ATOM 622 C C . GLY A 1 89 ? 3.251 10.282 17.956 1.00 87.62 89 GLY A C 1
ATOM 623 O O . GLY A 1 89 ? 4.402 10.672 18.136 1.00 87.62 89 GLY A O 1
ATOM 624 N N . GLU A 1 90 ? 2.953 9.393 17.001 1.00 87.38 90 GLU A N 1
ATOM 625 C CA . GLU A 1 90 ? 3.969 8.872 16.083 1.00 87.38 90 GLU A CA 1
ATOM 626 C C . GLU A 1 90 ? 4.561 10.004 15.226 1.00 87.38 90 GLU A C 1
ATOM 628 O O . GLU A 1 90 ? 3.867 10.668 14.453 1.00 87.38 90 GLU A O 1
ATOM 633 N N . MET A 1 91 ? 5.878 10.187 15.315 1.00 87.00 91 MET A N 1
ATOM 634 C CA . MET A 1 91 ? 6.588 11.260 14.606 1.00 87.00 91 MET A CA 1
ATOM 635 C C . MET A 1 91 ? 6.652 11.047 13.085 1.00 87.00 91 MET A C 1
ATOM 637 O O . MET A 1 91 ? 6.856 11.997 12.332 1.00 87.00 91 MET A O 1
ATOM 641 N N . LYS A 1 92 ? 6.508 9.799 12.618 1.00 87.94 92 LYS A N 1
ATOM 642 C CA . LYS A 1 92 ? 6.549 9.413 11.197 1.00 87.94 92 LYS A CA 1
ATOM 643 C C . LYS A 1 92 ? 5.361 8.504 10.852 1.00 87.94 92 LYS A C 1
ATOM 645 O O . LYS A 1 92 ? 5.554 7.314 10.601 1.00 87.94 92 LYS A O 1
ATOM 650 N N . PRO A 1 93 ? 4.133 9.047 10.801 1.00 90.94 93 PRO A N 1
ATOM 651 C CA . PRO A 1 93 ? 2.908 8.250 10.707 1.00 90.94 93 PRO A CA 1
ATOM 652 C C . PRO A 1 93 ? 2.870 7.329 9.480 1.00 90.94 93 PRO A C 1
ATOM 654 O O . PRO A 1 93 ? 2.500 6.164 9.590 1.00 90.94 93 PRO A O 1
ATOM 657 N N . LEU A 1 94 ? 3.309 7.812 8.313 1.00 90.00 94 LEU A N 1
ATOM 658 C CA . LEU A 1 94 ? 3.356 6.995 7.094 1.00 90.00 94 LEU A CA 1
ATOM 659 C C . LEU A 1 94 ? 4.379 5.857 7.188 1.00 90.00 94 LEU A C 1
ATOM 661 O O . LEU A 1 94 ? 4.088 4.737 6.777 1.00 90.00 94 LEU A O 1
ATOM 665 N N . GLN A 1 95 ? 5.562 6.135 7.745 1.00 91.06 95 GLN A N 1
ATOM 666 C CA . GLN A 1 95 ? 6.611 5.130 7.913 1.00 91.06 95 GLN A CA 1
ATOM 667 C C . GLN A 1 95 ? 6.155 4.028 8.873 1.00 91.06 95 GLN A C 1
ATOM 669 O O . GLN A 1 95 ? 6.311 2.851 8.569 1.00 91.06 95 GLN A O 1
ATOM 674 N N . ALA A 1 96 ? 5.503 4.401 9.976 1.00 92.38 96 ALA A N 1
ATOM 675 C CA . ALA A 1 96 ? 4.942 3.449 10.925 1.00 92.38 96 ALA A CA 1
ATOM 676 C C . ALA A 1 96 ? 3.922 2.502 10.277 1.00 92.38 96 ALA A C 1
ATOM 678 O O . ALA A 1 96 ? 3.951 1.304 10.537 1.00 92.38 96 ALA A O 1
ATOM 679 N N . LEU A 1 97 ? 3.058 3.006 9.388 1.00 94.44 97 LEU A N 1
ATOM 680 C CA . LEU A 1 97 ? 2.110 2.169 8.644 1.00 94.44 97 LEU A CA 1
ATOM 681 C C . LEU A 1 97 ? 2.795 1.246 7.628 1.00 94.44 97 LEU A C 1
ATOM 683 O O . LEU A 1 97 ? 2.338 0.125 7.420 1.00 94.44 97 LEU A O 1
ATOM 687 N N . LEU A 1 98 ? 3.877 1.687 6.982 1.00 93.06 98 LEU A N 1
ATOM 688 C CA . LEU A 1 98 ? 4.674 0.817 6.105 1.00 93.06 98 LEU A CA 1
ATOM 689 C C . LEU A 1 98 ? 5.351 -0.306 6.900 1.00 93.06 98 LEU A C 1
ATOM 691 O O . LEU A 1 98 ? 5.436 -1.429 6.417 1.00 93.06 98 LEU A O 1
ATOM 695 N N . GLU A 1 99 ? 5.778 -0.003 8.125 1.00 95.06 99 GLU A N 1
ATOM 696 C CA . GLU A 1 99 ? 6.436 -0.926 9.055 1.00 95.06 99 GLU A CA 1
ATOM 697 C C . GLU A 1 99 ? 5.445 -1.766 9.884 1.00 95.06 99 GLU A C 1
ATOM 699 O O . GLU A 1 99 ? 5.869 -2.558 10.720 1.00 95.06 99 GLU A O 1
ATOM 704 N N . GLY A 1 100 ? 4.130 -1.617 9.671 1.00 96.38 100 GLY A N 1
ATOM 705 C CA . GLY A 1 100 ? 3.105 -2.410 10.363 1.00 96.38 100 GLY A CA 1
ATOM 706 C C . GLY A 1 100 ? 2.847 -2.020 11.824 1.00 96.38 100 GLY A C 1
ATOM 707 O O . GLY A 1 100 ? 2.259 -2.799 12.568 1.00 96.38 100 GLY A O 1
ATOM 708 N N . ARG A 1 101 ? 3.280 -0.826 12.250 1.00 96.69 101 ARG A N 1
ATOM 709 C CA . ARG A 1 101 ? 3.087 -0.292 13.612 1.00 96.69 101 ARG A CA 1
ATOM 710 C C . ARG A 1 101 ? 1.771 0.461 13.826 1.00 96.69 101 ARG A C 1
ATOM 712 O O . ARG A 1 101 ? 1.557 1.023 14.902 1.00 96.69 101 ARG A O 1
ATOM 719 N N . GLY A 1 102 ? 0.907 0.521 12.816 1.00 96.62 102 GLY A N 1
ATOM 720 C CA . GLY A 1 102 ? -0.449 1.030 12.988 1.00 96.62 102 GLY A CA 1
ATOM 721 C C . GLY A 1 102 ? -1.276 0.119 13.888 1.00 96.62 102 GLY A C 1
ATOM 722 O O . GLY A 1 102 ? -0.860 -0.986 14.219 1.00 96.62 102 GLY A O 1
ATOM 723 N N . ILE A 1 103 ? -2.461 0.576 14.272 1.00 97.31 103 ILE A N 1
ATOM 724 C CA . ILE A 1 103 ? -3.426 -0.187 15.061 1.00 97.31 103 ILE A CA 1
ATOM 725 C C . ILE A 1 103 ? -4.822 -0.087 14.445 1.00 97.31 103 ILE A C 1
ATOM 727 O O . ILE A 1 103 ? -5.219 0.964 13.934 1.00 97.31 103 ILE A O 1
ATOM 731 N N . CYS A 1 104 ? -5.579 -1.183 14.487 1.00 97.50 104 CYS A N 1
ATOM 732 C CA . CYS A 1 104 ? -6.966 -1.189 14.028 1.00 97.50 104 CYS A CA 1
ATOM 733 C C . CYS A 1 104 ? -7.874 -0.481 15.040 1.00 97.50 104 CYS A C 1
ATOM 735 O O . CYS A 1 104 ? -8.045 -0.937 16.171 1.00 97.50 104 CYS A O 1
ATOM 737 N N . VAL A 1 105 ? -8.491 0.623 14.634 1.00 96.38 105 VAL A N 1
ATOM 738 C CA . VAL A 1 105 ? -9.377 1.442 15.478 1.00 96.38 105 VAL A CA 1
ATOM 739 C C . VAL A 1 105 ? -10.717 1.665 14.790 1.00 96.38 105 VAL A C 1
ATOM 741 O O . VAL A 1 105 ? -10.820 1.473 13.584 1.00 96.38 105 VAL A O 1
ATOM 744 N N . ASN A 1 106 ? -11.755 2.070 15.525 1.00 95.75 106 ASN A N 1
ATOM 745 C CA . ASN A 1 106 ? -13.070 2.315 14.927 1.00 95.75 106 ASN A CA 1
ATOM 746 C C . ASN A 1 106 ? -12.984 3.375 13.822 1.00 95.75 106 ASN A C 1
ATOM 748 O O . ASN A 1 106 ? -12.474 4.476 14.034 1.00 95.75 106 ASN A O 1
ATOM 752 N N . SER A 1 107 ? -13.529 3.056 12.651 1.00 86.81 107 SER A N 1
ATOM 753 C CA . SER A 1 107 ? -13.667 4.006 11.561 1.00 86.81 107 SER A CA 1
ATOM 754 C C . SER A 1 107 ? -14.688 5.067 11.961 1.00 86.81 107 SER A C 1
ATOM 756 O O . SER A 1 107 ? -15.864 4.761 12.156 1.00 86.81 107 SER A O 1
ATOM 758 N N . THR A 1 108 ? -14.268 6.323 12.064 1.00 74.25 108 THR A N 1
ATOM 759 C CA . THR A 1 108 ? -15.160 7.474 12.247 1.00 74.25 108 THR A CA 1
ATOM 760 C C . THR A 1 108 ? -15.871 7.808 10.931 1.00 74.25 108 THR A C 1
ATOM 762 O O . THR A 1 108 ? -15.759 8.905 10.390 1.00 74.25 108 THR A O 1
ATOM 765 N N . LEU A 1 109 ? -16.590 6.846 10.353 1.00 60.75 109 LEU A N 1
ATOM 766 C CA . LEU A 1 109 ? -17.400 7.090 9.168 1.00 60.75 109 LEU A CA 1
ATOM 767 C C . LEU A 1 109 ? -18.679 7.816 9.598 1.00 60.75 109 LEU A C 1
ATOM 769 O O . LEU A 1 109 ? -19.624 7.198 10.084 1.00 60.75 109 LEU A O 1
ATOM 773 N N . LYS A 1 110 ? -18.735 9.137 9.377 1.00 49.66 110 LYS A N 1
ATOM 774 C CA . LYS A 1 110 ? -20.024 9.809 9.165 1.00 49.66 110 LYS A CA 1
ATOM 775 C C . LYS A 1 110 ? -20.673 9.125 7.959 1.00 49.66 110 LYS A C 1
ATOM 777 O O . LYS A 1 110 ? -20.121 9.156 6.861 1.00 49.66 110 LYS A O 1
ATOM 782 N N . LYS A 1 111 ? -21.804 8.461 8.188 1.00 42.12 111 LYS A N 1
ATOM 783 C CA . LYS A 1 111 ? -22.607 7.743 7.193 1.00 42.12 111 LYS A CA 1
ATOM 784 C C . LYS A 1 111 ? -22.952 8.689 6.030 1.00 42.12 111 LYS A C 1
ATOM 786 O O . LYS A 1 111 ? -23.863 9.498 6.141 1.00 42.12 111 LYS A O 1
ATOM 791 N N . SER A 1 112 ? -22.208 8.632 4.926 1.00 41.78 112 SER A N 1
ATOM 792 C CA . SER A 1 112 ? -22.625 9.265 3.672 1.00 41.78 112 SER A CA 1
ATOM 793 C C . SER A 1 112 ? -23.632 8.326 3.015 1.00 41.78 112 SER A C 1
ATOM 795 O O . SER A 1 112 ? -23.272 7.434 2.250 1.00 41.78 112 SER A O 1
ATOM 797 N N . GLU A 1 113 ? -24.899 8.486 3.392 1.00 41.31 113 GLU A N 1
ATOM 798 C CA . GLU A 1 113 ? -26.027 7.941 2.645 1.00 41.31 113 GLU A CA 1
ATOM 799 C C . GLU A 1 113 ? -26.033 8.584 1.260 1.00 41.31 113 GLU A C 1
ATOM 801 O O . GLU A 1 113 ? -26.158 9.798 1.115 1.00 41.31 113 GLU A O 1
ATOM 806 N N . ARG A 1 114 ? -25.860 7.764 0.225 1.00 41.41 114 ARG A N 1
ATOM 807 C CA . ARG A 1 114 ? -26.090 8.164 -1.158 1.00 41.41 114 ARG A CA 1
ATOM 808 C C . ARG A 1 114 ? -27.427 7.571 -1.589 1.00 41.41 114 ARG A C 1
ATOM 810 O O . ARG A 1 114 ? -27.470 6.604 -2.339 1.00 41.41 114 ARG A O 1
ATOM 817 N N . THR A 1 115 ? -28.501 8.148 -1.062 1.00 38.66 115 THR A N 1
ATOM 818 C CA . THR A 1 115 ? -29.853 8.003 -1.605 1.00 38.66 115 THR A CA 1
ATOM 819 C C . THR A 1 115 ? -30.071 9.181 -2.549 1.00 38.66 115 THR A C 1
ATOM 821 O O . THR A 1 115 ? -30.083 10.329 -2.115 1.00 38.66 115 THR A O 1
ATOM 824 N N . SER A 1 116 ? -30.185 8.916 -3.849 1.00 47.44 116 SER A N 1
ATOM 825 C CA . SER A 1 116 ? -30.740 9.874 -4.817 1.00 47.44 116 SER A CA 1
ATOM 826 C C . SER A 1 116 ? -32.198 10.154 -4.424 1.00 47.44 116 SER A C 1
ATOM 828 O O . SER A 1 116 ? -32.906 9.183 -4.148 1.00 47.44 116 SER A O 1
ATOM 830 N N . PRO A 1 117 ? -32.683 11.412 -4.398 1.00 41.69 117 PRO A N 1
ATOM 831 C CA . PRO A 1 117 ? -33.344 11.922 -5.604 1.00 41.69 117 PRO A CA 1
ATOM 832 C C . PRO A 1 117 ? -33.308 13.455 -5.819 1.00 41.69 117 PRO A C 1
ATOM 834 O O . PRO A 1 117 ? -33.041 14.246 -4.924 1.00 41.69 117 PRO A O 1
ATOM 837 N N . LEU A 1 118 ? -33.600 13.799 -7.077 1.00 31.80 118 LEU A N 1
ATOM 838 C CA . LEU A 1 118 ? -34.207 15.005 -7.654 1.00 31.80 118 LEU A CA 1
ATOM 839 C C . LEU A 1 118 ? -34.012 16.387 -6.997 1.00 31.80 118 LEU A C 1
ATOM 841 O O . LEU A 1 118 ? -34.485 16.704 -5.911 1.00 31.80 118 LEU A O 1
ATOM 845 N N . VAL A 1 119 ? -33.440 17.257 -7.830 1.00 37.03 119 VAL A N 1
ATOM 846 C CA . VAL A 1 119 ? -33.409 18.718 -7.755 1.00 37.03 119 VAL A CA 1
ATOM 847 C C . VAL A 1 119 ? -34.816 19.294 -7.582 1.00 37.03 119 VAL A C 1
ATOM 849 O O . VAL A 1 119 ? -35.671 19.100 -8.438 1.00 37.03 119 VAL A O 1
ATOM 852 N N . THR A 1 120 ? -35.015 20.102 -6.542 1.00 29.23 120 THR A N 1
ATOM 853 C CA . THR A 1 120 ? -35.876 21.288 -6.648 1.00 29.23 120 THR A CA 1
ATOM 854 C C . THR A 1 120 ? -35.199 22.444 -5.916 1.00 29.23 120 THR A C 1
ATOM 856 O O . THR A 1 120 ? -34.899 22.367 -4.729 1.00 29.23 120 THR A O 1
ATOM 859 N N . THR A 1 121 ? -34.885 23.491 -6.670 1.00 38.38 121 THR A N 1
ATOM 860 C CA . THR A 1 121 ? -34.400 24.801 -6.222 1.00 38.38 121 THR A CA 1
ATOM 861 C C . THR A 1 121 ? -35.498 25.563 -5.491 1.00 38.38 121 THR A C 1
ATOM 863 O O . THR A 1 121 ? -36.533 25.754 -6.118 1.00 38.38 121 THR A O 1
ATOM 866 N N . GLN A 1 122 ? -35.241 26.077 -4.279 1.00 33.62 122 GLN A N 1
ATOM 867 C CA . GLN A 1 122 ? -35.756 27.368 -3.780 1.00 33.62 122 GLN A CA 1
ATOM 868 C C . GLN A 1 122 ? -34.781 27.981 -2.752 1.00 33.62 122 GLN A C 1
ATOM 870 O O . GLN A 1 122 ? -34.098 27.275 -2.014 1.00 33.62 122 GLN A O 1
ATOM 875 N N . GLU A 1 123 ? -34.669 29.307 -2.809 1.00 37.59 123 GLU A N 1
ATOM 876 C CA . GLU A 1 123 ? -33.641 30.175 -2.227 1.00 37.59 123 GLU A CA 1
ATOM 877 C C . GLU A 1 123 ? -33.830 30.475 -0.728 1.00 37.59 123 GLU A C 1
ATOM 879 O O . GLU A 1 123 ? -34.943 30.464 -0.213 1.00 37.59 123 GLU A O 1
ATOM 884 N N . GLY A 1 124 ? -32.736 30.838 -0.042 1.00 30.17 124 GLY A N 1
ATOM 885 C CA . GLY A 1 124 ? -32.777 31.306 1.349 1.00 30.17 124 GLY A CA 1
ATOM 886 C C . GLY A 1 124 ? -31.409 31.644 1.956 1.00 30.17 124 GLY A C 1
ATOM 887 O O . GLY A 1 124 ? -30.866 30.885 2.748 1.00 30.17 124 GLY A O 1
ATOM 888 N N . ARG A 1 125 ? -30.856 32.791 1.544 1.00 33.16 125 ARG A N 1
ATOM 889 C CA . ARG A 1 125 ? -29.912 33.701 2.244 1.00 33.16 125 ARG A CA 1
ATOM 890 C C . ARG A 1 125 ? -29.974 33.544 3.790 1.00 33.16 125 ARG A C 1
ATOM 892 O O . ARG A 1 125 ? -31.064 33.553 4.333 1.00 33.16 125 ARG A O 1
ATOM 899 N N . GLU A 1 126 ? -28.901 33.402 4.580 1.00 32.53 126 GLU A N 1
ATOM 900 C CA . GLU A 1 126 ? -27.774 34.326 4.744 1.00 32.53 126 GLU A CA 1
ATOM 901 C C . GLU A 1 126 ? -26.650 33.717 5.635 1.00 32.53 126 GLU A C 1
ATOM 903 O O . GLU A 1 126 ? -26.902 33.205 6.718 1.00 32.53 126 GLU A O 1
ATOM 908 N N . ARG A 1 127 ? -25.393 33.863 5.185 1.00 36.50 127 ARG A N 1
ATOM 909 C CA . ARG A 1 127 ? -24.210 34.312 5.957 1.00 36.50 127 ARG A CA 1
ATOM 910 C C . ARG A 1 127 ? -23.801 33.572 7.250 1.00 36.50 127 ARG A C 1
ATOM 912 O O . ARG A 1 127 ? -24.248 33.885 8.343 1.00 36.50 127 ARG A O 1
ATOM 919 N N . GLY A 1 128 ? -22.702 32.825 7.143 1.00 31.27 128 GLY A N 1
ATOM 920 C CA . GLY A 1 128 ? -21.809 32.532 8.267 1.00 31.27 128 GLY A CA 1
ATOM 921 C C . GLY A 1 128 ? -20.444 32.069 7.770 1.00 31.27 128 GLY A C 1
ATOM 922 O O . GLY A 1 128 ? -20.324 31.009 7.172 1.00 31.27 128 GLY A O 1
ATOM 923 N N . ARG A 1 129 ? -19.423 32.910 7.942 1.00 48.66 129 ARG A N 1
ATOM 924 C CA . ARG A 1 129 ? -18.036 32.690 7.513 1.00 48.66 129 ARG A CA 1
ATOM 925 C C . ARG A 1 129 ? -17.420 31.485 8.228 1.00 48.66 129 ARG A C 1
ATOM 927 O O . ARG A 1 129 ? -16.939 31.642 9.342 1.00 48.66 129 ARG A O 1
ATOM 934 N N . GLU A 1 130 ? -17.333 30.331 7.576 1.00 41.81 130 GLU A N 1
ATOM 935 C CA . GLU A 1 130 ? -16.476 29.249 8.081 1.00 41.81 130 GLU A CA 1
ATOM 936 C C . GLU A 1 130 ? -15.945 28.352 6.952 1.00 41.81 130 GLU A C 1
ATOM 938 O O . GLU A 1 130 ? -16.122 27.144 6.935 1.00 41.81 130 GLU A O 1
ATOM 943 N N . GLY A 1 131 ? -15.306 28.968 5.952 1.00 49.88 131 GLY A N 1
ATOM 944 C CA . GLY A 1 131 ? -14.756 28.268 4.780 1.00 49.88 131 GLY A CA 1
ATOM 945 C C . GLY A 1 131 ? -13.231 28.302 4.651 1.00 49.88 131 GLY A C 1
ATOM 946 O O . GLY A 1 131 ? -12.707 27.887 3.623 1.00 49.88 131 GLY A O 1
ATOM 947 N N . GLU A 1 132 ? -12.500 28.816 5.646 1.00 41.72 132 GLU A N 1
ATOM 948 C CA . GLU A 1 132 ? -11.041 29.016 5.530 1.00 41.72 132 GLU A CA 1
ATOM 949 C C . GLU A 1 132 ? -10.197 28.301 6.591 1.00 41.72 132 GLU A C 1
ATOM 951 O O . GLU A 1 132 ? -8.992 28.132 6.395 1.00 41.72 132 GLU A O 1
ATOM 956 N N . ARG A 1 133 ? -10.793 27.796 7.680 1.00 42.44 133 ARG A N 1
ATOM 957 C CA . ARG A 1 133 ? -10.028 27.077 8.716 1.00 42.44 133 ARG A CA 1
ATOM 958 C C . ARG A 1 133 ? -9.761 25.615 8.377 1.00 42.44 133 ARG A C 1
ATOM 960 O O . ARG A 1 133 ? -8.700 25.101 8.719 1.00 42.44 133 ARG A O 1
ATOM 967 N N . GLU A 1 134 ? -10.654 24.959 7.642 1.00 47.53 134 GLU A N 1
ATOM 968 C CA . GLU A 1 134 ? -10.535 23.523 7.356 1.00 47.53 134 GLU A CA 1
ATOM 969 C C . GLU A 1 134 ? -9.387 23.193 6.386 1.00 47.53 134 GLU A C 1
ATOM 971 O O . GLU A 1 134 ? -8.746 22.146 6.495 1.00 47.53 134 GLU A O 1
ATOM 976 N N . ARG A 1 135 ? -9.030 24.132 5.497 1.00 45.78 135 ARG A N 1
ATOM 977 C CA . ARG A 1 135 ? -7.900 23.963 4.568 1.00 45.78 135 ARG A CA 1
ATOM 978 C C . ARG A 1 135 ? -6.540 24.054 5.267 1.00 45.78 135 ARG A C 1
ATOM 980 O O . ARG A 1 135 ? -5.570 23.462 4.797 1.00 45.78 135 ARG A O 1
ATOM 987 N N . GLN A 1 136 ? -6.465 24.766 6.395 1.00 45.00 136 GLN A N 1
ATOM 988 C CA . GLN A 1 136 ? -5.233 24.914 7.174 1.00 45.00 136 GLN A CA 1
ATOM 989 C C . GLN A 1 136 ? -4.987 23.730 8.118 1.00 45.00 136 GLN A C 1
ATOM 991 O O . GLN A 1 136 ? -3.832 23.404 8.392 1.00 45.00 136 GLN A O 1
ATOM 996 N N . THR A 1 137 ? -6.038 23.051 8.587 1.00 44.44 137 THR A N 1
ATOM 997 C CA . THR A 1 137 ? -5.900 21.926 9.530 1.00 44.44 137 THR A CA 1
ATOM 998 C C . THR A 1 137 ? -5.305 20.683 8.864 1.00 44.44 137 THR A C 1
ATOM 1000 O O . THR A 1 137 ? -4.467 20.013 9.464 1.00 44.44 137 THR A O 1
ATOM 1003 N N . ILE A 1 138 ? -5.627 20.428 7.588 1.00 52.28 138 ILE A N 1
ATOM 1004 C CA . ILE A 1 138 ? -5.024 19.323 6.814 1.00 52.28 138 ILE A CA 1
ATOM 1005 C C . ILE A 1 138 ? -3.520 19.556 6.584 1.00 52.28 138 ILE A C 1
ATOM 1007 O O . ILE A 1 138 ? -2.755 18.601 6.523 1.00 52.28 138 ILE A O 1
ATOM 1011 N N . SER A 1 139 ? -3.075 20.817 6.530 1.00 41.78 139 SER A N 1
ATOM 1012 C CA . SER A 1 139 ? -1.652 21.168 6.427 1.00 41.78 139 SER A CA 1
ATOM 1013 C C . SER A 1 139 ? -0.892 21.065 7.758 1.00 41.78 139 SER A C 1
ATOM 1015 O O . SER A 1 139 ? 0.337 21.061 7.733 1.00 41.78 139 SER A O 1
ATOM 1017 N N . LYS A 1 140 ? -1.590 21.042 8.904 1.00 45.22 140 LYS A N 1
ATOM 1018 C CA . LYS A 1 140 ? -0.991 21.010 10.256 1.00 45.22 140 LYS A CA 1
ATOM 1019 C C . LYS A 1 140 ? -0.986 19.629 10.901 1.00 45.22 140 LYS A C 1
ATOM 1021 O O . LYS A 1 140 ? -0.188 19.385 11.801 1.00 45.22 140 LYS A O 1
ATOM 1026 N N . LEU A 1 141 ? -1.840 18.714 10.448 1.00 47.09 141 LEU A N 1
ATOM 1027 C CA . LEU A 1 141 ? -1.599 17.295 10.665 1.00 47.09 141 LEU A CA 1
ATOM 1028 C C . LEU A 1 141 ? -0.336 16.976 9.865 1.00 47.09 141 LEU A C 1
ATOM 1030 O O . LEU A 1 141 ? -0.360 17.073 8.643 1.00 47.09 141 LEU A O 1
ATOM 1034 N N . ASN A 1 142 ? 0.763 16.610 10.520 1.00 45.00 142 ASN A N 1
ATOM 1035 C CA . ASN A 1 142 ? 2.015 16.153 9.895 1.00 45.00 142 ASN A CA 1
ATOM 1036 C C . ASN A 1 142 ? 1.846 14.843 9.078 1.00 45.00 142 ASN A C 1
ATOM 1038 O O . ASN A 1 142 ? 2.737 14.003 9.020 1.00 45.00 142 ASN A O 1
ATOM 1042 N N . ILE A 1 143 ? 0.683 14.638 8.456 1.00 48.84 143 ILE A N 1
ATOM 1043 C CA . ILE A 1 143 ? 0.328 13.516 7.595 1.00 48.84 143 ILE A CA 1
ATOM 1044 C C . ILE A 1 143 ? 1.126 13.544 6.290 1.00 48.84 143 ILE A C 1
ATOM 1046 O O . ILE A 1 143 ? 1.270 12.513 5.641 1.00 48.84 143 ILE A O 1
ATOM 1050 N N . LEU A 1 144 ? 1.696 14.696 5.933 1.00 49.16 144 LEU A N 1
ATOM 1051 C CA . LEU A 1 144 ? 2.618 14.849 4.819 1.00 49.16 144 LEU A CA 1
ATOM 1052 C C . LEU A 1 144 ? 3.714 15.843 5.213 1.00 49.16 144 LEU A C 1
ATOM 1054 O O . LEU A 1 144 ? 3.721 16.968 4.722 1.00 49.16 144 LEU A O 1
ATOM 1058 N N . ASP A 1 145 ? 4.659 15.450 6.072 1.00 44.47 145 ASP A N 1
ATOM 1059 C CA . ASP A 1 145 ? 5.997 16.031 5.920 1.00 44.47 145 ASP A CA 1
ATOM 1060 C C . ASP A 1 145 ? 6.466 15.666 4.495 1.00 44.47 145 ASP A C 1
ATOM 1062 O O . ASP A 1 145 ? 6.718 14.484 4.219 1.00 44.47 145 ASP A O 1
ATOM 1066 N N . PRO A 1 146 ? 6.579 16.628 3.558 1.00 50.81 146 PRO A N 1
ATOM 1067 C CA . PRO A 1 146 ? 6.992 16.334 2.191 1.00 50.81 146 PRO A CA 1
ATOM 1068 C C . PRO A 1 146 ? 8.457 15.868 2.121 1.00 50.81 146 PRO A C 1
ATOM 1070 O O . PRO A 1 146 ? 8.952 15.536 1.040 1.00 50.81 146 PRO A O 1
ATOM 1073 N N . HIS A 1 147 ? 9.188 15.896 3.241 1.00 54.38 147 HIS A N 1
ATOM 1074 C CA . HIS A 1 147 ? 10.575 15.461 3.334 1.00 54.38 147 HIS A CA 1
ATOM 1075 C C . HIS A 1 147 ? 10.745 13.997 3.749 1.00 54.38 147 HIS A C 1
ATOM 1077 O O . HIS A 1 147 ? 11.773 13.415 3.399 1.00 54.38 147 HIS A O 1
ATOM 1083 N N . GLY A 1 148 ? 9.760 13.388 4.417 1.00 55.75 148 GLY A N 1
ATOM 1084 C CA . GLY A 1 148 ? 9.859 12.013 4.913 1.00 55.75 148 GLY A CA 1
ATOM 1085 C C . GLY A 1 148 ? 9.486 10.938 3.890 1.00 55.75 148 GLY A C 1
ATOM 1086 O O . GLY A 1 148 ? 10.090 9.868 3.879 1.00 55.75 148 GLY A O 1
ATOM 1087 N N . PHE A 1 149 ? 8.527 11.222 3.003 1.00 64.38 149 PHE A N 1
ATOM 1088 C CA . PHE A 1 149 ? 8.006 10.237 2.054 1.00 64.38 149 PHE A CA 1
ATOM 1089 C C . PHE A 1 149 ? 8.041 10.766 0.622 1.00 64.38 149 PHE A C 1
ATOM 1091 O O . PHE A 1 149 ? 7.389 11.751 0.275 1.00 64.38 149 PHE A O 1
ATOM 1098 N N . ARG A 1 150 ? 8.819 10.099 -0.236 1.00 74.12 150 ARG A N 1
ATOM 1099 C CA . ARG A 1 150 ? 8.946 10.466 -1.644 1.00 74.12 150 ARG A CA 1
ATOM 1100 C C . ARG A 1 150 ? 8.130 9.529 -2.519 1.00 74.12 150 ARG A C 1
ATOM 1102 O O . ARG A 1 150 ? 8.523 8.386 -2.724 1.00 74.12 150 ARG A O 1
ATOM 1109 N N . ILE A 1 151 ? 7.078 10.067 -3.129 1.00 81.06 151 ILE A N 1
ATOM 1110 C CA . ILE A 1 151 ? 6.307 9.362 -4.155 1.00 81.06 151 ILE A CA 1
ATOM 1111 C C . ILE A 1 151 ? 7.180 9.208 -5.416 1.00 81.06 151 ILE A C 1
ATOM 1113 O O . ILE A 1 151 ? 7.630 10.220 -5.970 1.00 81.06 151 ILE A O 1
ATOM 1117 N N . PRO A 1 152 ? 7.466 7.975 -5.868 1.00 86.81 152 PRO A N 1
ATOM 1118 C CA . PRO A 1 152 ? 8.166 7.757 -7.124 1.00 86.81 152 PRO A CA 1
ATOM 1119 C C . PRO A 1 152 ? 7.281 8.127 -8.320 1.00 86.81 152 PRO A C 1
ATOM 1121 O O . PRO A 1 152 ? 6.056 8.044 -8.278 1.00 86.81 152 PRO A O 1
ATOM 1124 N N . ASN A 1 153 ? 7.911 8.555 -9.410 1.00 86.94 153 ASN A N 1
ATOM 1125 C CA . ASN A 1 153 ? 7.219 8.856 -10.656 1.00 86.94 153 ASN A CA 1
ATOM 1126 C C . ASN A 1 153 ? 6.969 7.546 -11.406 1.00 86.94 153 ASN A C 1
ATOM 1128 O O . ASN A 1 153 ? 7.882 7.032 -12.055 1.00 86.94 153 ASN A O 1
ATOM 1132 N N . CYS A 1 154 ? 5.759 7.008 -11.307 1.00 88.25 154 CYS A N 1
ATOM 1133 C CA . CYS A 1 154 ? 5.368 5.785 -12.003 1.00 88.25 154 CYS A CA 1
ATOM 1134 C C . CYS A 1 154 ? 4.591 6.085 -13.294 1.00 88.25 154 CYS A C 1
ATOM 1136 O O . CYS A 1 154 ? 4.042 7.176 -13.487 1.00 88.25 154 CYS A O 1
ATOM 1138 N N . ASP A 1 155 ? 4.589 5.132 -14.219 1.00 85.94 155 ASP A N 1
ATOM 1139 C CA . ASP A 1 155 ? 3.725 5.136 -15.392 1.00 85.94 155 ASP A CA 1
ATOM 1140 C C . ASP A 1 155 ? 2.297 4.671 -15.044 1.00 85.94 155 ASP A C 1
ATOM 1142 O O . ASP A 1 155 ? 1.971 4.373 -13.894 1.00 85.94 155 ASP A O 1
ATOM 1146 N N . LYS A 1 156 ? 1.417 4.621 -16.051 1.00 82.94 156 LYS A N 1
ATOM 1147 C CA . LYS A 1 156 ? 0.016 4.203 -15.869 1.00 82.94 156 LYS A CA 1
ATOM 1148 C C . LYS A 1 156 ? -0.139 2.716 -15.527 1.00 82.94 156 LYS A C 1
ATOM 1150 O O . LYS A 1 156 ? -1.199 2.327 -15.054 1.00 82.94 156 LYS A O 1
ATOM 1155 N N . LYS A 1 157 ? 0.885 1.901 -15.789 1.00 81.62 157 LYS A N 1
ATOM 1156 C CA . LYS A 1 157 ? 0.922 0.466 -15.482 1.00 81.62 157 LYS A CA 1
ATOM 1157 C C . LYS A 1 157 ? 1.494 0.197 -14.082 1.00 81.62 157 LYS A C 1
ATOM 1159 O O . LYS A 1 157 ? 1.495 -0.945 -13.642 1.00 81.62 157 LYS A O 1
ATOM 1164 N N . GLY A 1 158 ? 1.960 1.235 -13.382 1.00 82.31 158 GLY A N 1
ATOM 1165 C CA . GLY A 1 158 ? 2.552 1.137 -12.050 1.00 82.31 158 GLY A CA 1
ATOM 1166 C C . GLY A 1 158 ? 4.066 0.907 -12.042 1.00 82.31 158 GLY A C 1
ATOM 1167 O O . GLY A 1 158 ? 4.641 0.818 -10.960 1.00 82.31 158 GLY A O 1
ATOM 1168 N N . PHE A 1 159 ? 4.732 0.861 -13.201 1.00 87.31 159 PHE A N 1
ATOM 1169 C CA . PHE A 1 159 ? 6.191 0.731 -13.274 1.00 87.31 159 PHE A CA 1
ATOM 1170 C C . PHE A 1 159 ? 6.880 2.077 -13.068 1.00 87.31 159 PHE A C 1
ATOM 1172 O O . PHE A 1 159 ? 6.325 3.133 -13.379 1.00 87.31 159 PHE A O 1
ATOM 1179 N N . TYR A 1 160 ? 8.120 2.059 -12.580 1.00 88.75 160 TYR A N 1
ATOM 1180 C CA . TYR A 1 160 ? 8.910 3.279 -12.446 1.00 88.75 160 TYR A CA 1
ATOM 1181 C C . TYR A 1 160 ? 9.175 3.885 -13.828 1.00 88.75 160 TYR A C 1
ATOM 1183 O O . TYR A 1 160 ? 9.626 3.206 -14.751 1.00 88.75 160 TYR A O 1
ATOM 1191 N N . LYS A 1 161 ? 8.945 5.194 -13.986 1.00 89.12 161 LYS A N 1
ATOM 1192 C CA . LYS A 1 161 ? 9.433 5.903 -15.173 1.00 89.12 161 LYS A CA 1
ATOM 1193 C C . LYS A 1 161 ? 10.955 5.924 -15.157 1.00 89.12 161 LYS A C 1
ATOM 1195 O O . LYS A 1 161 ? 11.551 6.178 -14.109 1.00 89.12 161 LYS A O 1
ATOM 1200 N N . LYS A 1 162 ? 11.563 5.810 -16.343 1.00 88.44 162 LYS A N 1
ATOM 1201 C CA . LYS A 1 162 ? 13.024 5.841 -16.518 1.00 88.44 162 LYS A CA 1
ATOM 1202 C C . LYS A 1 162 ? 13.693 7.029 -15.815 1.00 88.44 162 LYS A C 1
ATOM 1204 O O . LYS A 1 162 ? 14.788 6.876 -15.302 1.00 88.44 162 LYS A O 1
ATOM 1209 N N . LYS A 1 163 ? 13.042 8.199 -15.743 1.00 88.06 163 LYS A N 1
ATOM 1210 C CA . LYS A 1 163 ? 13.546 9.399 -15.052 1.00 88.06 163 LYS A CA 1
ATOM 1211 C C . LYS A 1 163 ? 12.791 9.677 -13.750 1.00 88.06 163 LYS A C 1
ATOM 1213 O O . LYS A 1 163 ? 11.595 9.977 -13.765 1.00 88.06 163 LYS A O 1
ATOM 1218 N N . GLN A 1 164 ? 13.516 9.693 -12.636 1.00 88.50 164 GLN A N 1
ATOM 1219 C CA . GLN A 1 164 ? 13.005 10.013 -11.302 1.00 88.50 164 GLN A CA 1
ATOM 1220 C C . GLN A 1 164 ? 13.550 11.356 -10.828 1.00 88.50 164 GLN A C 1
ATOM 1222 O O . GLN A 1 164 ? 14.760 11.526 -10.750 1.00 88.50 164 GLN A O 1
ATOM 1227 N N . CYS A 1 165 ? 12.685 12.297 -10.444 1.00 86.06 165 CYS A N 1
ATOM 1228 C CA . CYS A 1 165 ? 13.091 13.639 -10.004 1.00 86.06 165 CYS A CA 1
ATOM 1229 C C . CYS A 1 165 ? 12.630 13.943 -8.578 1.00 86.06 165 CYS A C 1
ATOM 1231 O O . CYS A 1 165 ? 11.536 13.548 -8.174 1.00 86.06 165 CYS A O 1
ATOM 1233 N N . ARG A 1 166 ? 13.475 14.625 -7.792 1.00 84.06 166 ARG A N 1
ATOM 1234 C CA . ARG A 1 166 ? 13.064 15.225 -6.514 1.00 84.06 166 ARG A CA 1
ATOM 1235 C C . ARG A 1 166 ? 12.027 16.318 -6.799 1.00 84.06 166 ARG A C 1
ATOM 1237 O O . ARG A 1 166 ? 12.169 17.005 -7.812 1.00 84.06 166 ARG A O 1
ATOM 1244 N N . PRO A 1 167 ? 11.042 16.536 -5.912 1.00 79.94 167 PRO A N 1
ATOM 1245 C CA . PRO A 1 167 ? 10.233 17.748 -5.952 1.00 79.94 167 PRO A CA 1
ATOM 1246 C C . PRO A 1 167 ? 11.130 18.993 -5.928 1.00 79.94 167 PRO A C 1
ATOM 1248 O O . PRO A 1 167 ? 12.170 19.007 -5.258 1.00 79.94 167 PRO A O 1
ATOM 1251 N N . SER A 1 168 ? 10.746 20.030 -6.671 1.00 80.31 168 SER A N 1
ATOM 1252 C CA . SER A 1 168 ? 11.455 21.312 -6.652 1.00 80.31 168 SER A CA 1
ATOM 1253 C C . SER A 1 168 ? 11.343 21.954 -5.268 1.00 80.31 168 SER A C 1
ATOM 1255 O O . SER A 1 168 ? 10.268 21.968 -4.673 1.00 80.31 168 SER A O 1
ATOM 1257 N N . LYS A 1 169 ? 12.449 22.503 -4.756 1.00 80.94 169 LYS A N 1
ATOM 1258 C CA . LYS A 1 169 ? 12.461 23.283 -3.508 1.00 80.94 169 LYS A CA 1
ATOM 1259 C C . LYS A 1 169 ? 12.560 24.766 -3.867 1.00 80.94 169 LYS A C 1
ATOM 1261 O O . LYS A 1 169 ? 13.641 25.253 -4.211 1.00 80.94 169 LYS A O 1
ATOM 1266 N N . GLY A 1 170 ? 11.427 25.469 -3.838 1.00 81.69 170 GLY A N 1
ATOM 1267 C CA . GLY A 1 170 ? 11.331 26.866 -4.271 1.00 81.69 170 GLY A CA 1
ATOM 1268 C C . GLY A 1 170 ? 11.743 27.029 -5.738 1.00 81.69 170 GLY A C 1
ATOM 1269 O O . GLY A 1 170 ? 11.216 26.349 -6.614 1.00 81.69 170 GLY A O 1
ATOM 1270 N N . ARG A 1 171 ? 12.732 27.891 -6.007 1.00 80.44 171 ARG A N 1
ATOM 1271 C CA . ARG A 1 171 ? 13.247 28.153 -7.367 1.00 80.44 171 ARG A CA 1
ATOM 1272 C C . ARG A 1 171 ? 14.241 27.103 -7.883 1.00 80.44 171 ARG A C 1
ATOM 1274 O O . ARG A 1 171 ? 14.662 27.174 -9.034 1.00 80.44 171 ARG A O 1
ATOM 1281 N N . LYS A 1 172 ? 14.654 26.133 -7.058 1.00 79.06 172 LYS A N 1
ATOM 1282 C CA . LYS A 1 172 ? 15.628 25.105 -7.455 1.00 79.06 172 LYS A CA 1
ATOM 1283 C C . LYS A 1 172 ? 14.901 23.855 -7.952 1.00 79.06 172 LYS A C 1
ATOM 1285 O O . LYS A 1 172 ? 14.198 23.200 -7.178 1.00 79.06 172 LYS A O 1
ATOM 1290 N N . ARG A 1 173 ? 15.118 23.496 -9.226 1.00 79.81 173 ARG A N 1
ATOM 1291 C CA . ARG A 1 173 ? 14.693 22.195 -9.772 1.00 79.81 173 ARG A CA 1
ATOM 1292 C C . ARG A 1 173 ? 15.302 21.067 -8.944 1.00 79.81 173 ARG A C 1
ATOM 1294 O O . ARG A 1 173 ? 16.474 21.128 -8.566 1.00 79.81 173 ARG A O 1
ATOM 1301 N N . GLY A 1 174 ? 14.501 20.045 -8.667 1.00 80.50 174 GLY A N 1
ATOM 1302 C CA . GLY A 1 174 ? 14.976 18.870 -7.955 1.00 80.50 174 GLY A CA 1
ATOM 1303 C C . GLY A 1 174 ? 15.995 18.066 -8.762 1.00 80.50 174 GLY A C 1
ATOM 1304 O O . GLY A 1 174 ? 16.058 18.128 -9.992 1.00 80.50 174 GLY A O 1
ATOM 1305 N N . MET A 1 175 ? 16.807 17.300 -8.039 1.00 84.19 175 MET A N 1
ATOM 1306 C CA . MET A 1 175 ? 17.750 16.358 -8.633 1.00 84.19 175 MET A CA 1
ATOM 1307 C C . MET A 1 175 ? 16.999 15.221 -9.321 1.00 84.19 175 MET A C 1
ATOM 1309 O O . MET A 1 175 ? 16.121 14.617 -8.700 1.00 84.19 175 MET A O 1
ATOM 1313 N N . CYS A 1 176 ? 17.374 14.913 -10.555 1.00 87.00 176 CYS A N 1
ATOM 1314 C CA . CYS A 1 176 ? 16.863 13.788 -11.316 1.00 87.00 176 CYS A CA 1
ATOM 1315 C C . CYS A 1 176 ? 17.936 12.705 -11.481 1.00 87.00 176 CYS A C 1
ATOM 1317 O O . CYS A 1 176 ? 19.126 13.012 -11.508 1.00 87.00 176 CYS A O 1
ATOM 1319 N N . TRP A 1 177 ? 17.506 11.453 -11.587 1.00 88.06 177 TRP A N 1
ATOM 1320 C CA . TRP A 1 177 ? 18.346 10.293 -11.890 1.00 88.06 177 TRP A CA 1
ATOM 1321 C C . TRP A 1 177 ? 17.574 9.292 -12.749 1.00 88.06 177 TRP A C 1
ATOM 1323 O O . TRP A 1 177 ? 16.350 9.417 -12.891 1.00 88.06 177 TRP A O 1
ATOM 1333 N N . CYS A 1 178 ? 18.287 8.308 -13.293 1.00 89.00 178 CYS A N 1
ATOM 1334 C CA . CYS A 1 178 ? 17.705 7.284 -14.147 1.00 89.00 178 CYS A CA 1
ATOM 1335 C C . CYS A 1 178 ? 17.580 5.933 -13.432 1.00 89.00 178 CYS A C 1
ATOM 1337 O O . CYS A 1 178 ? 18.457 5.554 -12.656 1.00 89.00 178 CYS A O 1
ATOM 1339 N N . VAL A 1 179 ? 16.475 5.234 -13.686 1.00 88.69 179 VAL A N 1
ATOM 1340 C CA . VAL A 1 179 ? 16.168 3.899 -13.159 1.00 88.69 179 VAL A CA 1
ATOM 1341 C C . VAL A 1 179 ? 15.590 3.001 -14.251 1.00 88.69 179 VAL A C 1
ATOM 1343 O O . VAL A 1 179 ? 15.115 3.493 -15.277 1.00 88.69 179 VAL A O 1
ATOM 1346 N N . ASP A 1 180 ? 15.612 1.694 -14.032 1.00 88.62 180 ASP A N 1
ATOM 1347 C CA . ASP A 1 180 ? 14.860 0.725 -14.822 1.00 88.62 180 ASP A CA 1
ATOM 1348 C C . ASP A 1 180 ? 13.363 0.692 -14.431 1.00 88.62 180 ASP A C 1
ATOM 1350 O O . ASP A 1 180 ? 12.887 1.480 -13.607 1.00 88.62 180 ASP A O 1
ATOM 1354 N N . LYS A 1 181 ? 12.595 -0.238 -15.017 1.00 88.81 181 LYS A N 1
ATOM 1355 C CA . LYS A 1 181 ? 11.155 -0.401 -14.734 1.00 88.81 181 LYS A CA 1
ATOM 1356 C C . LYS A 1 181 ? 10.846 -0.816 -13.284 1.00 88.81 181 LYS A C 1
ATOM 1358 O O . LYS A 1 181 ? 9.718 -0.617 -12.829 1.00 88.81 181 LYS A O 1
ATOM 1363 N N . TYR A 1 182 ? 11.830 -1.361 -12.567 1.00 88.69 182 TYR A N 1
ATOM 1364 C CA . TYR A 1 182 ? 11.732 -1.811 -11.177 1.00 88.69 182 TYR A CA 1
ATOM 1365 C C . TYR A 1 182 ? 12.270 -0.780 -10.173 1.00 88.69 182 TYR A C 1
ATOM 1367 O O . TYR A 1 182 ? 12.154 -0.980 -8.966 1.00 88.69 182 TYR A O 1
ATOM 1375 N N . GLY A 1 183 ? 12.825 0.335 -10.650 1.00 87.31 183 GLY A N 1
ATOM 1376 C CA . GLY A 1 183 ? 13.381 1.389 -9.809 1.00 87.31 183 GLY A CA 1
ATOM 1377 C C . GLY A 1 183 ? 14.866 1.213 -9.473 1.00 87.31 183 GLY A C 1
ATOM 1378 O O . GLY A 1 183 ? 15.391 2.009 -8.691 1.00 87.31 183 GLY A O 1
ATOM 1379 N N . GLN A 1 184 ? 15.559 0.230 -10.058 1.00 88.25 184 GLN A N 1
ATOM 1380 C CA . GLN A 1 184 ? 17.002 0.059 -9.885 1.00 88.25 184 GLN A CA 1
ATOM 1381 C C . GLN A 1 184 ? 17.775 1.095 -10.714 1.00 88.25 184 GLN A C 1
ATOM 1383 O O . GLN A 1 184 ? 17.373 1.385 -11.841 1.00 88.25 184 GLN A O 1
ATOM 1388 N N . PRO A 1 185 ? 18.871 1.682 -10.196 1.00 86.50 185 PRO A N 1
ATOM 1389 C CA . PRO A 1 185 ? 19.698 2.611 -10.964 1.00 86.50 185 PRO A CA 1
ATOM 1390 C C . PRO A 1 185 ? 20.242 1.956 -12.237 1.00 86.50 185 PRO A C 1
ATOM 1392 O O . PRO A 1 185 ? 20.731 0.830 -12.187 1.00 86.50 185 PRO A O 1
ATOM 1395 N N . LEU A 1 186 ? 20.195 2.666 -13.366 1.00 83.00 186 LEU A N 1
ATOM 1396 C CA . LEU A 1 186 ? 20.749 2.138 -14.614 1.00 83.00 186 LEU A CA 1
ATOM 1397 C C . LEU A 1 186 ? 22.290 2.063 -14.548 1.00 83.00 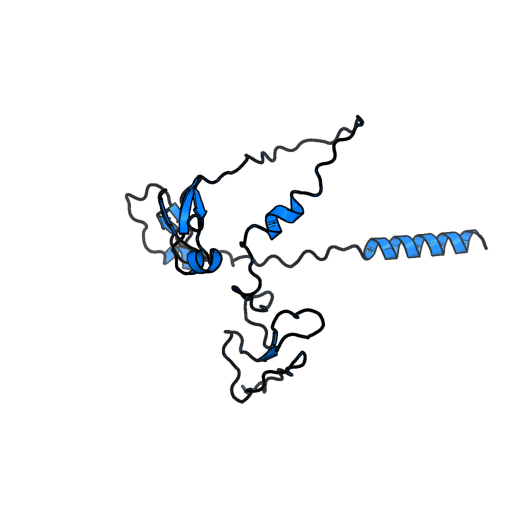186 LEU A C 1
ATOM 1399 O O . LEU A 1 186 ? 22.924 3.050 -14.150 1.00 83.00 186 LEU A O 1
ATOM 1403 N N . PRO A 1 187 ? 22.904 0.934 -14.956 1.00 73.69 187 PRO A N 1
ATOM 1404 C CA . PRO A 1 187 ? 24.357 0.793 -15.002 1.00 73.69 187 PRO A CA 1
ATOM 1405 C C . PRO A 1 187 ? 24.968 1.821 -15.966 1.00 73.69 187 PRO A C 1
ATOM 1407 O O . PRO A 1 187 ? 24.418 2.100 -17.028 1.00 73.69 187 PRO A O 1
ATOM 1410 N N . GLY A 1 188 ? 26.086 2.435 -15.569 1.00 68.00 188 GLY A N 1
ATOM 1411 C CA . GLY A 1 188 ? 26.746 3.507 -16.327 1.00 68.00 188 GLY A CA 1
ATOM 1412 C C . GLY A 1 188 ? 26.189 4.918 -16.086 1.00 68.00 188 GLY A C 1
ATOM 1413 O O . GLY A 1 188 ? 26.808 5.891 -16.510 1.00 68.00 188 GLY A O 1
ATOM 1414 N N . PHE A 1 189 ? 25.078 5.071 -15.352 1.00 63.62 189 PHE A N 1
ATOM 1415 C CA . PHE A 1 189 ? 24.489 6.379 -15.042 1.00 63.62 189 PHE A CA 1
ATOM 1416 C C . PHE A 1 189 ? 24.695 6.761 -13.564 1.00 63.62 189 PHE A C 1
ATOM 1418 O O . PHE A 1 189 ? 23.814 6.602 -12.722 1.00 63.62 189 PHE A O 1
ATOM 1425 N N . HIS A 1 190 ? 25.871 7.309 -13.234 1.00 58.06 190 HIS A N 1
ATOM 1426 C CA . HIS A 1 190 ? 26.175 7.824 -11.884 1.00 58.06 190 HIS A CA 1
ATOM 1427 C C . HIS A 1 190 ? 25.750 9.293 -11.673 1.00 58.06 190 HIS A C 1
ATOM 1429 O O . HIS A 1 190 ? 25.780 9.807 -10.550 1.00 58.06 190 HIS A O 1
ATOM 1435 N N . GLY A 1 191 ? 25.327 9.976 -12.743 1.00 58.38 191 GLY A N 1
ATOM 1436 C CA . GLY A 1 191 ? 24.989 11.396 -12.745 1.00 58.38 191 GLY A CA 1
ATOM 1437 C C . GLY A 1 191 ? 23.638 11.692 -12.098 1.00 58.38 191 GLY A C 1
ATOM 1438 O O . GLY A 1 191 ? 22.576 11.429 -12.660 1.00 58.38 191 GLY A O 1
ATOM 1439 N N . LYS A 1 192 ? 23.661 12.306 -10.915 1.00 62.03 192 LYS A N 1
ATOM 1440 C CA . LYS A 1 192 ? 22.518 13.078 -10.419 1.00 62.03 192 LYS A CA 1
ATOM 1441 C C . LYS A 1 192 ? 22.618 14.461 -11.055 1.00 62.03 192 LYS A C 1
ATOM 1443 O O . LYS A 1 192 ? 23.556 15.188 -10.752 1.00 62.03 192 LYS A O 1
ATOM 1448 N N . GLU A 1 193 ? 21.650 14.849 -11.880 1.00 65.75 193 GLU A N 1
ATOM 1449 C CA . GLU A 1 193 ? 21.623 16.171 -12.529 1.00 65.75 193 GLU A CA 1
ATOM 1450 C C . GLU A 1 193 ? 20.420 16.998 -12.072 1.00 65.75 193 GLU A C 1
ATOM 1452 O O . GLU A 1 193 ? 19.357 16.460 -11.751 1.00 65.75 193 GLU A O 1
ATOM 1457 N N . ARG A 1 194 ? 20.551 18.329 -12.028 1.00 59.12 194 ARG A N 1
ATOM 1458 C CA . ARG A 1 194 ? 19.406 19.202 -11.726 1.00 59.12 194 ARG A CA 1
ATOM 1459 C C . ARG A 1 194 ? 18.522 19.322 -12.959 1.00 59.12 194 ARG A C 1
ATOM 1461 O O . ARG A 1 194 ? 18.901 19.936 -13.944 1.00 59.12 194 ARG A O 1
ATOM 1468 N N . GLY A 1 195 ? 17.305 18.790 -12.880 1.00 57.66 195 GLY A N 1
ATOM 1469 C CA . GLY A 1 195 ? 16.266 18.980 -13.896 1.00 57.66 195 GLY A CA 1
ATOM 1470 C C . GLY A 1 195 ? 16.399 18.151 -15.184 1.00 57.66 195 GLY A C 1
ATOM 1471 O O . GLY A 1 195 ? 15.375 17.698 -15.696 1.00 57.66 195 GLY A O 1
ATOM 1472 N N . SER A 1 196 ? 17.599 17.883 -15.704 1.00 59.59 196 SER A N 1
ATOM 1473 C CA . SER A 1 196 ? 17.779 17.375 -17.077 1.00 59.59 196 SER A CA 1
ATOM 1474 C C . SER A 1 196 ? 18.520 16.044 -17.200 1.00 59.59 196 SER A C 1
ATOM 1476 O O . SER A 1 196 ? 19.146 15.829 -18.221 1.00 59.59 196 SER A O 1
ATOM 1478 N N . ALA A 1 197 ? 18.380 15.109 -16.249 1.00 62.72 197 ALA A N 1
ATOM 1479 C CA . ALA A 1 197 ? 18.896 13.755 -16.488 1.00 62.72 197 ALA A CA 1
ATOM 1480 C C . ALA A 1 197 ? 18.312 13.208 -17.808 1.00 62.72 197 ALA A C 1
ATOM 1482 O O . ALA A 1 197 ? 17.084 13.089 -17.942 1.00 62.72 197 ALA A O 1
ATOM 1483 N N . HIS A 1 198 ? 19.186 12.976 -18.785 1.00 71.19 198 HIS A N 1
ATOM 1484 C CA . HIS A 1 198 ? 18.866 12.447 -20.104 1.00 71.19 198 HIS A CA 1
ATOM 1485 C C . HIS A 1 198 ? 18.931 10.924 -20.040 1.00 71.19 198 HIS A C 1
ATOM 1487 O O . HIS A 1 198 ? 19.968 10.310 -20.262 1.00 71.19 198 HIS A O 1
ATOM 1493 N N . CYS A 1 199 ? 17.802 10.315 -19.683 1.00 72.19 199 CYS A N 1
ATOM 1494 C CA . CYS A 1 199 ? 17.680 8.866 -19.560 1.00 72.19 199 CYS A CA 1
ATOM 1495 C C . CYS A 1 199 ? 17.435 8.234 -20.939 1.00 72.19 199 CYS A C 1
ATOM 1497 O O . CYS A 1 199 ? 16.348 7.714 -21.200 1.00 72.19 199 CYS A O 1
ATOM 1499 N N . PHE A 1 200 ? 18.418 8.335 -21.836 1.00 67.88 200 PHE A N 1
ATOM 1500 C CA . PHE A 1 200 ? 18.448 7.543 -23.062 1.00 67.88 200 PHE A CA 1
ATOM 1501 C C . PHE A 1 200 ? 18.894 6.136 -22.675 1.00 67.88 200 PHE A C 1
ATOM 1503 O O . PHE A 1 200 ? 19.998 5.944 -22.174 1.00 67.88 200 PHE A O 1
ATOM 1510 N N . ALA A 1 201 ? 18.008 5.156 -22.826 1.00 58.94 201 ALA A N 1
ATOM 1511 C CA . ALA A 1 201 ? 18.432 3.771 -22.728 1.00 58.94 201 ALA A CA 1
ATOM 1512 C C . ALA A 1 201 ? 19.103 3.410 -24.053 1.00 58.94 201 ALA A C 1
ATOM 1514 O O . ALA A 1 201 ? 18.502 3.612 -25.107 1.00 58.94 201 ALA A O 1
ATOM 1515 N N . ILE A 1 202 ? 20.302 2.839 -23.986 1.00 52.81 202 ILE A N 1
ATOM 1516 C CA . ILE A 1 202 ? 20.677 1.815 -24.953 1.00 52.81 202 ILE A CA 1
ATOM 1517 C C . ILE A 1 202 ? 19.651 0.695 -24.749 1.00 52.81 202 ILE A C 1
ATOM 1519 O O . ILE A 1 202 ? 19.683 -0.022 -23.752 1.00 52.81 202 ILE A O 1
ATOM 1523 N N . GLU A 1 203 ? 18.660 0.637 -25.632 1.00 48.66 203 GLU A N 1
ATOM 1524 C CA . GLU A 1 203 ? 17.879 -0.571 -25.874 1.00 48.66 203 GLU A CA 1
ATOM 1525 C C . GLU A 1 203 ? 18.823 -1.531 -26.599 1.00 48.66 203 GLU A C 1
ATOM 1527 O O . GLU A 1 203 ? 18.928 -1.491 -27.817 1.00 48.66 203 GLU A O 1
ATOM 1532 N N . ASN A 1 204 ? 19.581 -2.333 -25.852 1.00 37.28 204 ASN A N 1
ATOM 1533 C CA . ASN A 1 204 ? 20.227 -3.507 -26.423 1.00 37.28 204 ASN A CA 1
ATOM 1534 C C . ASN A 1 204 ? 19.577 -4.751 -25.821 1.00 37.28 204 ASN A C 1
ATOM 1536 O O . ASN A 1 204 ? 19.911 -5.147 -24.707 1.00 37.28 204 ASN A O 1
ATOM 1540 N N . GLN A 1 205 ? 18.690 -5.299 -26.659 1.00 32.44 205 GLN A N 1
ATOM 1541 C CA . GLN A 1 205 ? 18.266 -6.694 -26.807 1.00 32.44 205 GLN A CA 1
ATOM 1542 C C . GLN A 1 205 ? 17.295 -7.284 -25.779 1.00 32.44 205 GLN A C 1
ATOM 1544 O O . GLN A 1 205 ? 17.658 -7.464 -24.599 1.00 32.44 205 GLN A O 1
#

Foldseek 3Di:
DVVVVVVVVVVVVVVVVVVPPDPPPQDQDADDDDPVLAVPEDDEDPPQPDWDAAADNRDYIYHADEFFDFAARRDHHHDDQWHWFADPPDPQGNVCRNVRRTGIDGDPDPDPDPDDDDDDDDDDDDDDDDDPPVVVVVVVPVPCPVVRDDDADADSNRFGDQKTFDPADPPWATWIAGDDRNRHGDPPTPDGDRPDDPSDDPPDD

Secondary structure (DSSP, 8-state):
-HHHHHHHHHHHHHHHHGGG---------PPPPPHHHHHTPPPPPTT-S-EEEPSTT--SEEEPBPTT-EE-TTSPPB-TTEEEEPPTT-SSHHHHHHTT-EEEEE------------------------SSSHHHHHHHSGGG-TTT-----B-TTSPBPSEEEPPPBTTBPPEEEEB-TTSPBPTT----EES----------